Protein AF-A0A6I3SNE2-F1 (afdb_monomer)

Foldseek 3Di:
DPVVVVVVVVVVVVVVVVVVPDDPVLVVCVVVVNHDDDPPPPPDPDDPDPDDPPDDDDDDDDDDDDDDDDDDDDDDDDDDDDDDDDDDDDDDDDPDDDDPPPVVVVVVVLLVVLVVLLVVLLVDQDLVVNLVVLVPDPSNPDLVSLVVSCVSLVHDDDPPDDSVVSSSSSSVSSNVVNVVVVVVVVVVVPVPD

Solvent-accessible surface area (backbone atoms only — not comparable to full-atom values): 12828 Å² total; per-residue (Å²): 134,64,68,66,59,57,54,50,54,51,51,52,52,53,51,54,52,55,60,71,74,50,52,72,67,58,49,50,33,44,76,72,68,74,50,81,90,73,90,73,81,81,84,64,94,73,72,88,77,77,84,80,93,78,83,80,76,92,76,90,84,88,82,86,82,80,91,80,90,78,84,85,79,91,80,88,81,79,90,80,90,80,86,92,80,91,82,86,83,83,87,78,92,76,92,72,84,90,83,85,72,66,65,58,61,60,51,52,57,53,52,52,52,44,53,52,47,50,59,53,43,65,68,42,78,47,49,66,59,40,46,52,49,52,73,68,34,76,82,46,69,46,61,69,44,47,52,51,40,28,53,75,71,71,48,92,77,62,92,86,58,52,62,67,60,54,49,52,51,48,32,50,47,36,35,49,50,50,53,50,53,53,51,50,55,63,55,60,67,70,74,77,124

Radius of gyration: 29.73 Å; Cα contacts (8 Å, |Δi|>4): 65; chains: 1; bounding box: 63×72×78 Å

Mean predicted aligned error: 20.83 Å

pLDDT: mean 71.25, std 18.96, range [38.94, 95.44]

Sequence (193 aa):
MTHRKDELSNLLMTFAVALQEISPEEYEQLSQGKGSWRFVSNRYHQCPREPNPKETILSDDPVEGSIEERENGFMDSSDSHRQKTKEKPQRRKTKGESKSTTQKDSLMVNEELIQQSANLLLTYDKREEARRYIMNAKHLSKKADLEKLAGLLNIRIRKSEAKSNILDRIVEATAGLKANTMAIEMTNVRRRD

Organism: Heliobacterium mobile (NCBI:txid28064)

Secondary structure (DSSP, 8-state):
--HHHHHHHHHHHHHHHHHHHS-HHHHHHHHTT--------SS--PPP---------------------------------------------------SSHHHHHHHHHHHHHHHHHHHHTT--SHHHHHHHHHH-GGG-SHHHHHHHHHHTT----TTS-HHHHHHHHHHHHHHHHHHHHHHHHHHGGG--

Structure (mmCIF, N/CA/C/O backbone):
data_AF-A0A6I3SNE2-F1
#
_entry.id   AF-A0A6I3SNE2-F1
#
loop_
_atom_site.group_PDB
_atom_site.id
_atom_site.type_symbol
_atom_site.label_atom_id
_atom_site.label_alt_id
_atom_site.label_comp_id
_atom_site.label_asym_id
_atom_site.label_entity_id
_atom_site.label_seq_id
_atom_site.pdbx_PDB_ins_code
_atom_site.Cartn_x
_atom_site.Cartn_y
_atom_site.Cartn_z
_atom_site.occupancy
_atom_site.B_iso_or_equiv
_atom_site.auth_seq_id
_atom_site.auth_comp_id
_atom_site.auth_asym_id
_atom_site.auth_atom_id
_atom_site.pdbx_PDB_model_num
ATOM 1 N N . MET A 1 1 ? -5.102 33.803 -1.186 1.00 52.34 1 MET A N 1
ATOM 2 C CA . MET A 1 1 ? -5.882 33.508 -2.417 1.00 52.34 1 MET A CA 1
ATOM 3 C C . MET A 1 1 ? -5.005 33.313 -3.669 1.00 52.34 1 MET A C 1
ATOM 5 O O . MET A 1 1 ? -5.545 33.225 -4.762 1.00 52.34 1 MET A O 1
ATOM 9 N N . THR A 1 2 ? -3.678 33.193 -3.547 1.00 54.69 2 THR A N 1
ATOM 10 C CA . THR A 1 2 ? -2.732 33.094 -4.679 1.00 54.69 2 THR A CA 1
ATOM 11 C C . THR A 1 2 ? -2.613 31.688 -5.283 1.00 54.69 2 THR A C 1
ATOM 13 O O . THR A 1 2 ? -2.532 31.579 -6.497 1.00 54.69 2 THR A O 1
ATOM 16 N N . HIS A 1 3 ? -2.751 30.622 -4.485 1.00 57.94 3 HIS A N 1
ATOM 17 C CA . HIS A 1 3 ? -2.557 29.233 -4.946 1.00 57.94 3 HIS A CA 1
ATOM 18 C C . HIS A 1 3 ? -3.429 28.791 -6.135 1.00 57.94 3 HIS A C 1
ATOM 20 O O . HIS A 1 3 ? -2.981 28.018 -6.972 1.00 57.94 3 HIS A O 1
ATOM 26 N N . ARG A 1 4 ? -4.657 29.310 -6.269 1.00 65.06 4 ARG A N 1
ATOM 27 C CA . ARG A 1 4 ? -5.560 28.894 -7.358 1.00 65.06 4 ARG A CA 1
ATOM 28 C C . ARG A 1 4 ? -5.153 29.420 -8.735 1.00 65.06 4 ARG A C 1
ATOM 30 O O . ARG A 1 4 ? -5.540 28.834 -9.740 1.00 65.06 4 ARG A O 1
ATOM 37 N N . LYS A 1 5 ? -4.425 30.541 -8.793 1.00 70.25 5 LYS A N 1
ATOM 38 C CA . LYS A 1 5 ? -3.979 31.113 -10.073 1.00 70.25 5 LYS A CA 1
ATOM 39 C C . LYS A 1 5 ? -2.844 30.283 -10.671 1.00 70.25 5 LYS A C 1
ATOM 41 O O . LYS A 1 5 ? -2.853 30.050 -11.875 1.00 70.25 5 LYS A O 1
ATOM 46 N N . ASP A 1 6 ? -1.957 29.783 -9.816 1.00 78.25 6 ASP A N 1
ATOM 47 C CA . ASP A 1 6 ? -0.805 28.975 -10.219 1.00 78.25 6 ASP A CA 1
ATOM 48 C C . ASP A 1 6 ? -1.219 27.551 -10.628 1.00 78.25 6 ASP A C 1
ATOM 50 O O . ASP A 1 6 ? -0.666 26.966 -11.553 1.00 78.25 6 ASP A O 1
ATOM 54 N N . GLU A 1 7 ? -2.250 26.989 -9.993 1.00 82.75 7 GLU A N 1
ATOM 55 C CA . GLU A 1 7 ? -2.821 25.698 -10.401 1.00 82.75 7 GLU A CA 1
ATOM 56 C C . GLU A 1 7 ? -3.473 25.770 -11.788 1.00 82.75 7 GLU A C 1
ATOM 58 O O . GLU A 1 7 ? -3.301 24.867 -12.609 1.00 82.75 7 GLU A O 1
ATOM 63 N N . LEU A 1 8 ? -4.195 26.859 -12.071 1.00 85.69 8 LEU A N 1
ATOM 64 C CA . LEU A 1 8 ? -4.850 27.055 -13.360 1.00 85.69 8 LEU A CA 1
ATOM 65 C C . LEU A 1 8 ? -3.838 27.299 -14.484 1.00 85.69 8 LEU A C 1
ATOM 67 O O . LEU A 1 8 ? -3.994 26.737 -15.566 1.00 85.69 8 LEU A O 1
ATOM 71 N N . SER A 1 9 ? -2.800 28.104 -14.246 1.00 84.94 9 SER A N 1
ATOM 72 C CA . SER A 1 9 ? -1.750 28.329 -15.246 1.00 84.94 9 SER A CA 1
ATOM 73 C C . SER A 1 9 ? -0.999 27.035 -15.567 1.00 84.94 9 SER A C 1
ATOM 75 O O . SER A 1 9 ? -0.792 26.730 -16.740 1.00 84.94 9 SER A O 1
ATOM 77 N N . ASN A 1 10 ? -0.683 26.223 -14.555 1.00 83.81 10 ASN A N 1
ATOM 78 C CA . ASN A 1 10 ? -0.051 24.917 -14.749 1.00 83.81 10 ASN A CA 1
ATOM 79 C C . ASN A 1 10 ? -0.944 23.948 -15.537 1.00 83.81 10 ASN A C 1
ATOM 81 O O . ASN A 1 10 ? -0.462 23.236 -16.422 1.00 83.81 10 ASN A O 1
ATOM 85 N N . LEU A 1 11 ? -2.252 23.940 -15.263 1.00 86.31 11 LEU A N 1
ATOM 86 C CA . LEU A 1 11 ? -3.213 23.141 -16.023 1.00 86.31 11 LEU A CA 1
ATOM 87 C C . LEU A 1 11 ? -3.275 23.573 -17.495 1.00 86.31 11 LEU A C 1
ATOM 89 O O . LEU A 1 11 ? -3.226 22.723 -18.381 1.00 86.31 11 LEU A O 1
ATOM 93 N N . LEU A 1 12 ? -3.339 24.881 -17.759 1.00 88.44 12 LEU A N 1
ATOM 94 C CA . LEU A 1 12 ? -3.372 25.426 -19.119 1.00 88.44 12 LEU A CA 1
ATOM 95 C C . LEU A 1 12 ? -2.085 25.115 -19.891 1.00 88.44 12 LEU A C 1
ATOM 97 O O . LEU A 1 12 ? -2.155 24.732 -21.057 1.00 88.44 12 LEU A O 1
ATOM 101 N N . MET A 1 13 ? -0.923 25.203 -19.239 1.00 87.38 13 MET A N 1
ATOM 102 C CA . MET A 1 13 ? 0.355 24.821 -19.847 1.00 87.38 13 MET A CA 1
ATOM 103 C C . MET A 1 13 ? 0.407 23.327 -20.178 1.00 87.38 13 MET A C 1
ATOM 105 O O . MET A 1 13 ? 0.816 22.957 -21.274 1.00 87.38 13 MET A O 1
ATOM 109 N N . THR A 1 14 ? -0.069 22.467 -19.273 1.00 85.00 14 THR A N 1
ATOM 110 C CA . THR A 1 14 ? -0.131 21.012 -19.509 1.00 85.00 14 THR A CA 1
ATOM 111 C C . THR A 1 14 ? -1.048 20.682 -20.687 1.00 85.00 14 THR A C 1
ATOM 113 O O . THR A 1 14 ? -0.729 19.832 -21.515 1.00 85.00 14 THR A O 1
ATOM 116 N N . PHE A 1 15 ? -2.175 21.387 -20.793 1.00 86.31 15 PHE A N 1
ATOM 117 C CA . PHE A 1 15 ? -3.111 21.223 -21.899 1.00 86.31 15 PHE A CA 1
ATOM 118 C C . PHE A 1 15 ? -2.516 21.677 -23.239 1.00 86.31 15 PHE A C 1
ATOM 120 O O . PHE A 1 15 ? -2.681 20.991 -24.243 1.00 86.31 15 PHE A O 1
ATOM 127 N N . ALA A 1 16 ? -1.777 22.791 -23.255 1.00 87.25 16 ALA A N 1
ATOM 128 C CA . ALA A 1 16 ? -1.109 23.283 -24.458 1.00 87.25 16 ALA A CA 1
ATOM 129 C C . ALA A 1 16 ? -0.058 22.294 -24.987 1.00 87.25 16 ALA A C 1
ATOM 131 O O . ALA A 1 16 ? -0.002 22.057 -26.190 1.00 87.25 16 ALA A O 1
ATOM 132 N N . VAL A 1 17 ? 0.727 21.682 -24.095 1.00 87.94 17 VAL A N 1
ATOM 133 C CA . VAL A 1 17 ? 1.705 20.646 -24.466 1.00 87.94 17 VAL A CA 1
ATOM 134 C C . VAL A 1 17 ? 1.000 19.406 -25.016 1.00 87.94 17 VAL A C 1
ATOM 136 O O . VAL A 1 17 ? 1.366 18.921 -26.079 1.00 87.94 17 VAL A O 1
ATOM 139 N N . ALA A 1 18 ? -0.068 18.942 -24.360 1.00 84.56 18 ALA A N 1
ATOM 140 C CA . ALA A 1 18 ? -0.827 17.789 -24.841 1.00 84.56 18 ALA A CA 1
ATOM 141 C C . ALA A 1 18 ? -1.426 18.022 -26.240 1.00 84.56 18 ALA A C 1
ATOM 143 O O . ALA A 1 18 ? -1.430 17.115 -27.061 1.00 84.56 18 ALA A O 1
ATOM 144 N N . LEU A 1 19 ? -1.891 19.240 -26.542 1.00 84.81 19 LEU A N 1
ATOM 145 C CA . LEU A 1 19 ? -2.385 19.590 -27.878 1.00 84.81 19 LEU A CA 1
ATOM 146 C C . LEU A 1 19 ? -1.292 19.602 -28.955 1.00 84.81 19 LEU A C 1
ATOM 148 O O . LEU A 1 19 ? -1.609 19.373 -30.117 1.00 84.81 19 LEU A O 1
ATOM 152 N N . GLN A 1 20 ? -0.033 19.865 -28.594 1.00 86.56 20 GLN A N 1
ATOM 153 C CA . GLN A 1 20 ? 1.090 19.821 -29.539 1.00 86.56 20 GLN A CA 1
ATOM 154 C C . GLN A 1 20 ? 1.501 18.391 -29.903 1.00 86.56 20 GLN A C 1
ATOM 156 O O . GLN A 1 20 ? 2.054 18.178 -30.978 1.00 86.56 20 GLN A O 1
ATOM 161 N N . GLU A 1 21 ? 1.242 17.423 -29.024 1.00 86.00 21 GLU A N 1
ATOM 162 C CA . GLU A 1 21 ? 1.583 16.012 -29.241 1.00 86.00 21 GLU A CA 1
ATOM 163 C C . GLU A 1 21 ? 0.510 15.242 -30.031 1.00 86.00 21 GLU A C 1
ATOM 165 O O . GLU A 1 21 ? 0.749 14.110 -30.450 1.00 86.00 21 GLU A O 1
ATOM 170 N N . ILE A 1 22 ? -0.664 15.839 -30.244 1.00 88.44 22 ILE A N 1
ATOM 171 C CA . ILE A 1 22 ? -1.795 15.205 -30.928 1.00 88.44 22 ILE A CA 1
ATOM 172 C C . ILE A 1 22 ? -1.625 15.285 -32.449 1.00 88.44 22 ILE A C 1
ATOM 174 O O . ILE A 1 22 ? -1.238 16.316 -33.003 1.00 88.44 22 ILE A O 1
ATOM 178 N N . SER A 1 23 ? -1.954 14.192 -33.139 1.00 90.25 23 SER A N 1
ATOM 179 C CA . SER A 1 23 ? -1.945 14.158 -34.603 1.00 90.25 23 SER A CA 1
ATOM 180 C C . SER A 1 23 ? -3.069 15.030 -35.198 1.00 90.25 23 SER A C 1
ATOM 182 O O . SER A 1 23 ? -4.120 15.209 -34.577 1.00 90.25 23 SER A O 1
ATOM 184 N N . PRO A 1 24 ? -2.909 15.571 -36.420 1.00 90.88 24 PRO A N 1
ATOM 185 C CA . PRO A 1 24 ? -3.935 16.418 -37.036 1.00 90.88 24 PRO A CA 1
ATOM 186 C C . PRO A 1 24 ? -5.287 15.701 -37.208 1.00 90.88 24 PRO A C 1
ATOM 188 O O . PRO A 1 24 ? -6.335 16.328 -37.072 1.00 90.88 24 PRO A O 1
ATOM 191 N N . GLU A 1 25 ? -5.272 14.386 -37.433 1.00 90.94 25 GLU A N 1
ATOM 192 C CA . GLU A 1 25 ? -6.477 13.556 -37.566 1.00 90.94 25 GLU A CA 1
ATOM 193 C C . GLU A 1 25 ? -7.236 13.429 -36.237 1.00 90.94 25 GLU A C 1
ATOM 195 O O . GLU A 1 25 ? -8.456 13.591 -36.183 1.00 90.94 25 GLU A O 1
ATOM 200 N N . GLU A 1 26 ? -6.521 13.189 -35.138 1.00 87.19 26 GLU A N 1
ATOM 201 C CA . GLU A 1 26 ? -7.104 13.152 -33.794 1.00 87.19 26 GLU A CA 1
ATOM 202 C C . GLU A 1 26 ? -7.629 14.529 -33.375 1.00 87.19 26 GLU A C 1
ATOM 204 O O . GLU A 1 26 ? -8.709 14.629 -32.790 1.00 87.19 26 GLU A O 1
ATOM 209 N N . TYR A 1 27 ? -6.912 15.602 -33.718 1.00 88.50 27 TYR A N 1
ATOM 210 C CA . TYR A 1 27 ? -7.372 16.971 -33.489 1.00 88.50 27 TYR A CA 1
ATOM 211 C C . TYR A 1 27 ? -8.694 17.254 -34.220 1.00 88.50 27 TYR A C 1
ATOM 213 O O . TYR A 1 27 ? -9.627 17.819 -33.639 1.00 88.50 27 TYR A O 1
ATOM 221 N N . GLU A 1 28 ? -8.823 16.805 -35.469 1.00 91.56 28 GLU A N 1
ATOM 222 C CA . GLU A 1 28 ? -10.059 16.949 -36.235 1.00 91.56 28 GLU A CA 1
ATOM 223 C C . GLU A 1 28 ? -11.210 16.149 -35.602 1.00 91.56 28 GLU A C 1
ATOM 225 O O . GLU A 1 28 ? -12.300 16.687 -35.390 1.00 91.56 28 GLU A O 1
ATOM 230 N N . GLN A 1 29 ? -10.965 14.906 -35.181 1.00 89.00 29 GLN A N 1
ATOM 231 C CA . GLN A 1 29 ? -11.961 14.101 -34.463 1.00 89.00 29 GLN A CA 1
ATOM 232 C C . GLN A 1 29 ? -12.408 14.754 -33.149 1.00 89.00 29 GLN A C 1
ATOM 234 O O . GLN A 1 29 ? -13.586 14.678 -32.783 1.00 89.00 29 GLN A O 1
ATOM 239 N N . LEU A 1 30 ? -11.491 15.411 -32.439 1.00 87.25 30 LEU A N 1
ATOM 240 C CA . LEU A 1 30 ? -11.787 16.143 -31.212 1.00 87.25 30 LEU A CA 1
ATOM 241 C C . LEU A 1 30 ? -12.621 17.396 -31.466 1.00 87.25 30 LEU A C 1
ATOM 243 O O . LEU A 1 30 ? -13.598 17.622 -30.754 1.00 87.25 30 LEU A O 1
ATOM 247 N N . SER A 1 31 ? -12.291 18.174 -32.497 1.00 87.31 31 SER A N 1
ATOM 248 C CA . SER A 1 31 ? -13.066 19.369 -32.859 1.00 87.31 31 SER A CA 1
ATOM 249 C C . SER A 1 31 ? -14.489 19.033 -33.326 1.00 87.31 31 SER A C 1
ATOM 251 O O . SER A 1 31 ? -15.420 19.790 -33.058 1.00 87.31 31 SER A O 1
ATOM 253 N N . GLN A 1 32 ? -14.687 17.860 -33.936 1.00 92.75 32 GLN A N 1
ATOM 254 C CA . GLN A 1 32 ? -16.003 17.333 -34.317 1.00 92.75 32 GLN A CA 1
ATOM 255 C C . GLN A 1 32 ? -16.757 16.640 -33.162 1.00 92.75 32 GLN A C 1
ATOM 257 O O . GLN A 1 32 ? -17.864 16.143 -33.371 1.00 92.75 32 GLN A O 1
ATOM 262 N N . GLY A 1 33 ? -16.172 16.555 -31.961 1.00 88.44 33 GLY A N 1
ATOM 263 C CA . GLY A 1 33 ? -16.779 15.898 -30.796 1.00 88.44 33 GLY A CA 1
ATOM 264 C C . GLY A 1 33 ? -16.848 14.366 -30.878 1.00 88.44 33 GLY A C 1
ATOM 265 O O . GLY A 1 33 ? -17.581 13.747 -30.110 1.00 88.44 33 GLY A O 1
ATOM 266 N N . LYS A 1 34 ? -16.107 13.747 -31.805 1.00 88.50 34 LYS A N 1
ATOM 267 C CA . LYS A 1 34 ? -16.049 12.286 -31.997 1.00 88.50 34 LYS A CA 1
ATOM 268 C C . LYS A 1 34 ? -14.918 11.625 -31.204 1.00 88.50 34 LYS A C 1
ATOM 270 O O . LYS A 1 34 ? -14.984 10.428 -30.939 1.00 88.50 34 LYS A O 1
ATOM 275 N N . GLY A 1 35 ? -13.887 12.382 -30.828 1.00 79.88 35 GLY A N 1
ATOM 276 C CA . GLY A 1 35 ? -12.763 11.873 -30.043 1.00 79.88 35 GLY A CA 1
ATOM 277 C C . GLY A 1 35 ? -13.026 11.881 -28.531 1.00 79.88 35 GLY A C 1
ATOM 278 O O . GLY A 1 35 ? -13.728 12.742 -28.002 1.00 79.88 35 GLY A O 1
ATOM 279 N N . SER A 1 36 ? -12.431 10.926 -27.813 1.00 78.81 36 SER A N 1
ATOM 280 C CA . SER A 1 36 ? -12.506 10.821 -26.350 1.00 78.81 36 SER A CA 1
ATOM 281 C C . SER A 1 36 ? -11.144 11.113 -25.730 1.00 78.81 36 SER A C 1
ATOM 283 O O . SER A 1 36 ? -10.211 10.332 -25.900 1.00 78.81 36 SER A O 1
ATOM 285 N N . TRP A 1 37 ? -11.049 12.156 -24.903 1.00 71.88 37 TRP A N 1
ATOM 286 C CA . TRP A 1 37 ? -9.864 12.373 -24.070 1.00 71.88 37 TRP A CA 1
ATOM 287 C C . TRP A 1 37 ? -9.847 11.385 -22.906 1.00 71.88 37 TRP A C 1
ATOM 289 O O . TRP A 1 37 ? -10.833 11.233 -22.182 1.00 71.88 37 TRP A O 1
ATOM 299 N N . ARG A 1 38 ? -8.708 10.727 -22.690 1.00 67.50 38 ARG A N 1
ATOM 300 C CA . ARG A 1 38 ? -8.439 9.983 -21.457 1.00 67.50 38 ARG A CA 1
ATOM 301 C C . ARG A 1 38 ? -7.223 10.597 -20.789 1.00 67.50 38 ARG A C 1
ATOM 303 O O . ARG A 1 38 ? -6.127 10.557 -21.332 1.00 67.50 38 ARG A O 1
ATOM 310 N N . PHE A 1 39 ? -7.416 11.140 -19.592 1.00 62.97 39 PHE A N 1
ATOM 311 C CA . PHE A 1 39 ? -6.302 11.571 -18.760 1.00 62.97 39 PHE A CA 1
ATOM 312 C C . PHE A 1 39 ? -5.565 10.336 -18.250 1.00 62.97 39 PHE A C 1
ATOM 314 O O . PHE A 1 39 ? -5.999 9.677 -17.302 1.00 62.97 39 PHE A O 1
ATOM 321 N N . VAL A 1 40 ? -4.445 10.014 -18.886 1.00 61.59 40 VAL A N 1
ATOM 322 C CA . VAL A 1 40 ? -3.514 9.023 -18.357 1.00 61.59 40 VAL A CA 1
ATOM 323 C C . VAL A 1 40 ? -2.651 9.758 -17.340 1.00 61.59 40 VAL A C 1
ATOM 325 O O . VAL A 1 40 ? -1.747 10.504 -17.699 1.00 61.59 40 VAL A O 1
ATOM 328 N N . SER A 1 41 ? -2.978 9.618 -16.050 1.00 50.78 41 SER A N 1
ATOM 329 C CA . SER A 1 41 ? -2.117 10.135 -14.983 1.00 50.78 41 SER A CA 1
ATOM 330 C C . SER A 1 41 ? -0.760 9.455 -15.125 1.00 50.78 41 SER A C 1
ATOM 332 O O . SER A 1 41 ? -0.625 8.250 -14.898 1.00 50.78 41 SER A O 1
ATOM 334 N N . ASN A 1 42 ? 0.213 10.229 -15.592 1.00 48.44 42 ASN A N 1
ATOM 335 C CA . ASN A 1 42 ? 1.509 9.739 -16.009 1.00 48.44 42 ASN A CA 1
ATOM 336 C C . ASN A 1 42 ? 2.311 9.315 -14.766 1.00 48.44 42 ASN A C 1
ATOM 338 O O . ASN A 1 42 ? 3.050 10.097 -14.178 1.00 48.44 42 ASN A O 1
ATOM 342 N N . ARG A 1 43 ? 2.116 8.071 -14.314 1.00 44.25 43 ARG A N 1
ATOM 343 C CA . ARG A 1 43 ? 3.086 7.355 -13.466 1.00 44.25 43 ARG A CA 1
ATOM 344 C C . ARG A 1 43 ? 3.857 6.284 -14.227 1.00 44.25 43 ARG A C 1
ATOM 346 O O . ARG A 1 43 ? 4.696 5.619 -13.635 1.00 44.25 43 ARG A O 1
ATOM 353 N N . TYR A 1 44 ? 3.589 6.120 -15.519 1.00 45.56 44 TYR A N 1
ATOM 354 C CA . TYR A 1 44 ? 4.254 5.133 -16.352 1.00 45.56 44 TYR A CA 1
ATOM 355 C C . TYR A 1 44 ? 4.289 5.660 -17.784 1.00 45.56 44 TYR A C 1
ATOM 357 O O . TYR A 1 44 ? 3.296 5.556 -18.499 1.00 45.56 44 TYR A O 1
ATOM 365 N N . HIS A 1 45 ? 5.438 6.179 -18.219 1.00 46.50 45 HIS A N 1
ATOM 366 C CA . HIS A 1 45 ? 5.791 6.113 -19.633 1.00 46.50 45 HIS A CA 1
ATOM 367 C C . HIS A 1 45 ? 5.823 4.626 -20.012 1.00 46.50 45 HIS A C 1
ATOM 369 O O . HIS A 1 45 ? 6.803 3.929 -19.748 1.00 46.50 45 HIS A O 1
ATOM 375 N N . GLN A 1 46 ? 4.716 4.107 -20.542 1.00 43.97 46 GLN A N 1
ATOM 376 C CA . GLN A 1 46 ? 4.712 2.810 -21.203 1.00 43.97 46 GLN A CA 1
ATOM 377 C C . GLN A 1 46 ? 5.249 3.000 -22.619 1.00 43.97 46 GLN A C 1
ATOM 379 O O . GLN A 1 46 ? 4.848 3.911 -23.339 1.00 43.97 46 GLN A O 1
ATOM 384 N N . CYS A 1 47 ? 6.205 2.138 -22.955 1.00 38.94 47 CYS A N 1
ATOM 385 C CA . CYS A 1 47 ? 6.824 1.982 -24.262 1.00 38.94 47 CYS A CA 1
ATOM 386 C C . CYS A 1 47 ? 5.781 1.800 -25.383 1.00 38.94 47 CYS A C 1
ATOM 388 O O . CYS A 1 47 ? 4.659 1.366 -25.101 1.00 38.94 47 CYS A O 1
ATOM 390 N N . PRO A 1 48 ? 6.156 2.044 -26.654 1.00 49.38 48 PRO A N 1
ATOM 391 C CA . PRO A 1 48 ? 5.305 1.728 -27.794 1.00 49.38 48 PRO A CA 1
ATOM 392 C C . PRO A 1 48 ? 4.976 0.235 -27.758 1.00 49.38 48 PRO A C 1
ATOM 394 O O . PRO A 1 48 ? 5.871 -0.610 -27.723 1.00 49.38 48 PRO A O 1
ATOM 397 N N . ARG A 1 49 ? 3.687 -0.096 -27.698 1.00 44.84 49 ARG A N 1
ATOM 398 C CA . ARG A 1 49 ? 3.214 -1.477 -27.757 1.00 44.84 49 ARG A CA 1
ATOM 399 C C . ARG A 1 49 ? 3.380 -1.939 -29.203 1.00 44.84 49 ARG A C 1
ATOM 401 O O . ARG A 1 49 ? 2.701 -1.410 -30.079 1.00 44.84 49 ARG A O 1
ATOM 408 N N . GLU A 1 50 ? 4.283 -2.884 -29.452 1.00 49.56 50 GLU A N 1
ATOM 409 C CA . GLU A 1 50 ? 4.364 -3.533 -30.762 1.00 49.56 50 GLU A CA 1
ATOM 410 C C . GLU A 1 50 ? 3.007 -4.159 -31.139 1.00 49.56 50 GLU A C 1
ATOM 412 O O . GLU A 1 50 ? 2.309 -4.694 -30.263 1.00 49.56 50 GLU A O 1
ATOM 417 N N . PRO A 1 51 ? 2.607 -4.089 -32.421 1.00 48.41 51 PRO A N 1
ATOM 418 C CA . PRO A 1 51 ? 1.374 -4.695 -32.893 1.00 48.41 51 PRO A CA 1
ATOM 419 C C . PRO A 1 51 ? 1.480 -6.220 -32.813 1.00 48.41 51 PRO A C 1
ATOM 421 O O . PRO A 1 51 ? 2.414 -6.835 -33.318 1.00 48.41 51 PRO A O 1
ATOM 424 N N . ASN A 1 52 ? 0.500 -6.825 -32.152 1.00 44.25 52 ASN A N 1
ATOM 425 C CA . ASN A 1 52 ? 0.399 -8.259 -31.917 1.00 44.25 52 ASN A CA 1
ATOM 426 C C . ASN A 1 52 ? -0.021 -8.961 -33.230 1.00 44.25 52 ASN A C 1
ATOM 428 O O . ASN A 1 52 ? -1.141 -8.720 -33.686 1.00 44.25 52 ASN A O 1
ATOM 432 N N . PRO A 1 53 ? 0.798 -9.828 -33.856 1.00 49.69 53 PRO A N 1
ATOM 433 C CA . PRO A 1 53 ? 0.418 -10.520 -35.081 1.00 49.69 53 PRO A CA 1
ATOM 434 C C . PRO A 1 53 ? -0.275 -11.838 -34.724 1.00 49.69 53 PRO A C 1
ATOM 436 O O . PRO A 1 53 ? 0.328 -12.906 -34.785 1.00 49.69 53 PRO A O 1
ATOM 439 N N . LYS A 1 54 ? -1.539 -11.774 -34.293 1.00 48.97 54 LYS A N 1
ATOM 440 C CA . LYS A 1 54 ? -2.393 -12.965 -34.140 1.00 48.97 54 LYS A CA 1
ATOM 441 C C . LYS A 1 54 ? -3.837 -12.665 -34.523 1.00 48.97 54 LYS A C 1
ATOM 443 O O . LYS A 1 54 ? -4.737 -12.767 -33.702 1.00 48.97 54 LYS A O 1
ATOM 448 N N . GLU A 1 55 ? -4.041 -12.354 -35.795 1.00 50.66 55 GLU A N 1
ATOM 449 C CA . GLU A 1 55 ? -5.307 -12.626 -36.475 1.00 50.66 55 GLU A CA 1
ATOM 450 C C . GLU A 1 55 ? -4.988 -13.399 -37.755 1.00 50.66 55 GLU A C 1
ATOM 452 O O . GLU A 1 55 ? -4.820 -12.848 -38.838 1.00 50.66 55 GLU A O 1
ATOM 457 N N . THR A 1 56 ? -4.837 -14.714 -37.605 1.00 45.47 56 THR A N 1
ATOM 458 C CA . THR A 1 56 ? -4.906 -15.656 -38.721 1.00 45.47 56 THR A CA 1
ATOM 459 C C . THR A 1 56 ? -6.208 -16.423 -38.556 1.00 45.47 56 THR A C 1
ATOM 461 O O . THR A 1 56 ? -6.290 -17.380 -37.798 1.00 45.47 56 THR A O 1
ATOM 464 N N . ILE A 1 57 ? -7.239 -15.848 -39.174 1.00 44.88 57 ILE A N 1
ATOM 465 C CA . ILE A 1 57 ? -8.229 -16.498 -40.037 1.00 44.88 57 ILE A CA 1
ATOM 466 C C . ILE A 1 57 ? -8.735 -17.861 -39.536 1.00 44.88 57 ILE A C 1
ATOM 468 O O . ILE A 1 57 ? -8.061 -18.883 -39.647 1.00 44.88 57 ILE A O 1
ATOM 472 N N . LEU A 1 58 ? -9.984 -17.831 -39.056 1.00 49.50 58 LEU A N 1
ATOM 473 C CA . LEU A 1 58 ? -10.886 -18.973 -38.932 1.00 49.50 58 LEU A CA 1
ATOM 474 C C . LEU A 1 58 ? -10.876 -19.812 -40.217 1.00 49.50 58 LEU A C 1
ATOM 476 O O . LEU A 1 58 ? -11.062 -19.288 -41.314 1.00 49.50 58 LEU A O 1
ATOM 480 N N . SER A 1 59 ? -10.746 -21.123 -40.066 1.00 46.22 59 SER A N 1
ATOM 481 C CA . SER A 1 59 ? -11.282 -22.089 -41.019 1.00 46.22 59 SER A CA 1
ATOM 482 C C . SER A 1 59 ? -12.146 -23.070 -40.242 1.00 46.22 59 SER A C 1
ATOM 484 O O . SER A 1 59 ? -11.746 -23.555 -39.182 1.00 46.22 59 SER A O 1
ATOM 486 N N . ASP A 1 60 ? -13.353 -23.242 -40.765 1.00 55.06 60 ASP A N 1
ATOM 487 C CA . ASP A 1 60 ? -14.413 -24.133 -40.326 1.00 55.06 60 ASP A CA 1
ATOM 488 C C . ASP A 1 60 ? -13.970 -25.601 -40.280 1.00 55.06 60 ASP A C 1
ATOM 490 O O . ASP A 1 60 ? -13.235 -26.043 -41.157 1.00 55.06 60 ASP A O 1
ATOM 494 N N . ASP A 1 61 ? -14.471 -26.348 -39.292 1.00 51.50 61 ASP A N 1
ATOM 495 C CA . ASP A 1 61 ? -15.033 -27.689 -39.505 1.00 51.50 61 ASP A CA 1
ATOM 496 C C . ASP A 1 61 ? -15.841 -28.145 -38.265 1.00 51.50 61 ASP A C 1
ATOM 498 O O . ASP A 1 61 ? -15.418 -27.906 -37.126 1.00 51.50 61 ASP A O 1
ATOM 502 N N . PRO A 1 62 ? -17.013 -28.790 -38.446 1.00 63.09 62 PRO A N 1
ATOM 503 C CA . PRO A 1 62 ? -17.864 -29.261 -37.361 1.00 63.09 62 PRO A CA 1
ATOM 504 C C . PRO A 1 62 ? -17.544 -30.720 -37.003 1.00 63.09 62 PRO A C 1
ATOM 506 O O . PRO A 1 62 ? -17.498 -31.586 -37.874 1.00 63.09 62 PRO A O 1
ATOM 509 N N . VAL A 1 63 ? -17.395 -31.021 -35.711 1.00 52.66 63 VAL A N 1
ATOM 510 C CA . VAL A 1 63 ? -17.363 -32.408 -35.223 1.00 52.66 63 VAL A CA 1
ATOM 511 C C . VAL A 1 63 ? -18.537 -32.628 -34.280 1.00 52.66 63 VAL A C 1
ATOM 513 O O . VAL A 1 63 ? -18.587 -32.111 -33.165 1.00 52.66 63 VAL A O 1
ATOM 516 N N . GLU A 1 64 ? -19.499 -33.386 -34.799 1.00 49.94 64 GLU A N 1
ATOM 517 C CA . GLU A 1 64 ? -20.539 -34.094 -34.065 1.00 49.94 64 GLU A CA 1
ATOM 518 C C . GLU A 1 64 ? -19.935 -35.010 -32.990 1.00 49.94 64 GLU A C 1
ATOM 520 O O . GLU A 1 64 ? -18.901 -35.640 -33.211 1.00 49.94 64 GLU A O 1
ATOM 525 N N . GLY A 1 65 ? -20.651 -35.191 -31.877 1.00 40.09 65 GLY A N 1
ATOM 526 C CA . GLY A 1 65 ? -20.562 -36.448 -31.135 1.00 40.09 65 GLY A CA 1
ATOM 527 C C . GLY A 1 65 ? -20.670 -36.353 -29.618 1.00 40.09 65 GLY A C 1
ATOM 528 O O . GLY A 1 65 ? -19.742 -35.905 -28.955 1.00 40.09 65 GLY A O 1
ATOM 529 N N . SER A 1 66 ? -21.764 -36.936 -29.116 1.00 46.12 66 SER A N 1
ATOM 530 C CA . SER A 1 66 ? -21.877 -37.661 -27.835 1.00 46.12 66 SER A CA 1
ATOM 531 C C . SER A 1 66 ? -21.880 -36.806 -26.562 1.00 46.12 66 SER A C 1
ATOM 533 O O . SER A 1 66 ? -20.862 -36.293 -26.118 1.00 46.12 66 SER A O 1
ATOM 535 N N . ILE A 1 67 ? -23.044 -36.522 -25.965 1.00 50.06 67 ILE A N 1
ATOM 536 C CA . ILE A 1 67 ? -23.834 -37.439 -25.114 1.00 50.06 67 ILE A CA 1
ATOM 537 C C . ILE A 1 67 ? -22.940 -38.171 -24.108 1.00 50.06 67 ILE A C 1
ATOM 539 O O . ILE A 1 67 ? -22.343 -39.185 -24.444 1.00 50.06 67 ILE A O 1
ATOM 543 N N . GLU A 1 68 ? -22.927 -37.688 -22.866 1.00 55.62 68 GLU A N 1
ATOM 544 C CA . GLU A 1 68 ? -23.109 -38.550 -21.698 1.00 55.62 68 GLU A CA 1
ATOM 545 C C . GLU A 1 68 ? -23.619 -37.714 -20.518 1.00 55.62 68 GLU A C 1
ATOM 547 O O . GLU A 1 68 ? -22.955 -36.822 -19.988 1.00 55.62 68 GLU A O 1
ATOM 552 N N . GLU A 1 69 ? -24.863 -38.007 -20.156 1.00 52.44 69 GLU A N 1
ATOM 553 C CA . GLU A 1 69 ? -25.525 -37.582 -18.937 1.00 52.44 69 GLU A CA 1
ATOM 554 C C . GLU A 1 69 ? -24.786 -38.178 -17.733 1.00 52.44 69 GLU A C 1
ATOM 556 O O . GLU A 1 69 ? -24.561 -39.387 -17.651 1.00 52.44 69 GLU A O 1
ATOM 561 N N . ARG A 1 70 ? -24.442 -37.339 -16.756 1.00 53.12 70 ARG A N 1
ATOM 562 C CA . ARG A 1 70 ? -24.187 -37.799 -15.390 1.00 53.12 70 ARG A CA 1
ATOM 563 C C . ARG A 1 70 ? -25.037 -37.001 -14.422 1.00 53.12 70 ARG A C 1
ATOM 565 O O . ARG A 1 70 ? -24.675 -35.912 -13.983 1.00 53.12 70 ARG A O 1
ATOM 572 N N . GLU A 1 71 ? -26.179 -37.600 -14.114 1.00 55.56 71 GLU A N 1
ATOM 573 C CA . GLU A 1 71 ? -26.889 -37.432 -12.855 1.00 55.56 71 GLU A CA 1
ATOM 574 C C . GLU A 1 71 ? -26.033 -37.924 -11.669 1.00 55.56 71 GLU A C 1
ATOM 576 O O . GLU A 1 71 ? -25.050 -38.650 -11.844 1.00 55.56 71 GLU A O 1
ATOM 581 N N . ASN A 1 72 ? -26.495 -37.571 -10.464 1.00 43.94 72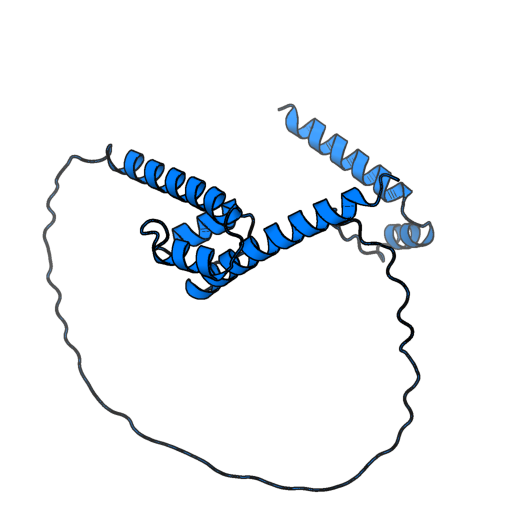 ASN A N 1
ATOM 582 C CA . ASN A 1 72 ? -26.005 -37.884 -9.112 1.00 43.94 72 ASN A CA 1
ATOM 583 C C . ASN A 1 72 ? -25.201 -36.730 -8.474 1.00 43.94 72 ASN A C 1
ATOM 585 O O . ASN A 1 72 ? -24.159 -36.331 -8.969 1.00 43.94 72 ASN A O 1
ATOM 589 N N . GLY A 1 73 ? -25.587 -36.150 -7.340 1.00 46.09 73 GLY A N 1
ATOM 590 C CA . GLY A 1 73 ? -26.548 -36.622 -6.362 1.00 46.09 73 GLY A CA 1
ATOM 591 C C . GLY A 1 73 ? -26.976 -35.512 -5.412 1.00 46.09 73 GLY A C 1
ATOM 592 O O . GLY A 1 73 ? -26.187 -34.711 -4.916 1.00 46.09 73 GLY A O 1
ATOM 593 N N . PHE A 1 74 ? -28.279 -35.534 -5.190 1.00 46.81 74 PHE A N 1
ATOM 594 C CA . PHE A 1 74 ? -29.008 -35.011 -4.057 1.00 46.81 74 PHE A 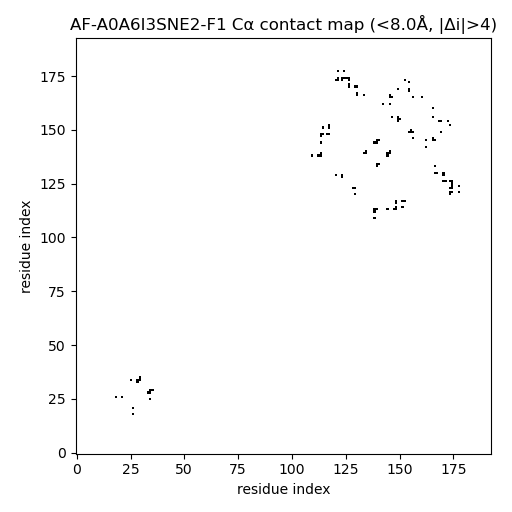CA 1
ATOM 595 C C . PHE A 1 74 ? -28.336 -35.456 -2.744 1.00 46.81 74 PHE A C 1
ATOM 597 O O . PHE A 1 74 ? -28.154 -36.653 -2.521 1.00 46.81 74 PHE A O 1
ATOM 604 N N . MET A 1 75 ? -28.003 -34.519 -1.856 1.00 63.22 75 MET A N 1
ATOM 605 C CA . MET A 1 75 ? -27.914 -34.831 -0.432 1.00 63.22 75 MET A CA 1
ATOM 606 C C . MET A 1 75 ? -28.595 -33.731 0.376 1.00 63.22 75 MET A C 1
ATOM 608 O O . MET A 1 75 ? -28.049 -32.664 0.647 1.00 63.22 75 MET A O 1
ATOM 612 N N . ASP A 1 76 ? -29.845 -34.039 0.686 1.00 49.31 76 ASP A N 1
ATOM 613 C CA . ASP A 1 76 ? -30.679 -33.453 1.718 1.00 49.31 76 ASP A CA 1
ATOM 614 C C . ASP A 1 76 ? -30.217 -33.990 3.080 1.00 49.31 76 ASP A C 1
ATOM 616 O O . ASP A 1 76 ? -29.979 -35.194 3.209 1.00 49.31 76 ASP A O 1
ATOM 620 N N . SER A 1 77 ? -30.053 -33.113 4.072 1.00 50.75 77 SER A N 1
ATOM 621 C CA . SER A 1 77 ? -30.043 -33.464 5.499 1.00 50.75 77 SER A CA 1
ATOM 622 C C . SER A 1 77 ? -30.038 -32.213 6.385 1.00 50.75 77 SER A C 1
ATOM 624 O O . SER A 1 77 ? -29.007 -31.589 6.628 1.00 50.75 77 SER A O 1
ATOM 626 N N . SER A 1 78 ? -31.220 -31.961 6.948 1.00 54.81 78 SER A N 1
ATOM 627 C CA . SER A 1 78 ? -31.423 -31.841 8.400 1.00 54.81 78 SER A CA 1
ATOM 628 C C . SER A 1 78 ? -31.032 -30.526 9.080 1.00 54.81 78 SER A C 1
ATOM 630 O O . SER A 1 78 ? -29.969 -30.358 9.671 1.00 54.81 78 SER A O 1
ATOM 632 N N . ASP A 1 79 ? -31.995 -29.609 9.077 1.00 47.03 79 ASP A N 1
ATOM 633 C CA . ASP A 1 79 ? -32.816 -29.291 10.256 1.00 47.03 79 ASP A CA 1
ATOM 634 C C . ASP A 1 79 ? -32.323 -29.857 11.614 1.00 47.03 79 ASP A C 1
ATOM 636 O O . ASP A 1 79 ? -32.300 -31.071 11.814 1.00 47.03 79 ASP A O 1
ATOM 640 N N . SER A 1 80 ? -31.966 -28.993 12.576 1.00 44.22 80 SER A N 1
ATOM 641 C CA . SER A 1 80 ? -32.734 -28.789 13.821 1.00 44.22 80 SER A CA 1
ATOM 642 C C . SER A 1 80 ? -31.951 -28.031 14.912 1.00 44.22 80 SER A C 1
ATOM 644 O O . SER A 1 80 ? -30.758 -28.234 15.112 1.00 44.22 80 SER A O 1
ATOM 646 N N . HIS A 1 81 ? -32.726 -27.297 15.725 1.00 46.00 81 HIS A N 1
ATOM 647 C CA . HIS A 1 81 ? -32.484 -26.922 17.133 1.00 46.00 81 HIS A CA 1
ATOM 648 C C . HIS A 1 81 ? -31.519 -25.744 17.444 1.00 46.00 81 HIS A C 1
ATOM 650 O O . HIS A 1 81 ? -30.417 -25.674 16.934 1.00 46.00 81 HIS A O 1
ATOM 656 N N . ARG A 1 82 ? -31.782 -24.800 18.370 1.00 41.53 82 ARG A N 1
ATOM 657 C CA . ARG A 1 82 ? -32.890 -24.546 19.319 1.00 41.53 82 ARG A CA 1
ATOM 658 C C . ARG A 1 82 ? -32.578 -23.267 20.142 1.00 41.53 82 ARG A C 1
ATOM 660 O O . ARG A 1 82 ? -31.445 -23.088 20.555 1.00 41.53 82 ARG A O 1
ATOM 667 N N . GLN A 1 83 ? -33.626 -22.472 20.427 1.00 48.56 83 GLN A N 1
ATOM 668 C CA . GLN A 1 83 ? -33.860 -21.521 21.557 1.00 48.56 83 GLN A CA 1
ATOM 669 C C . GLN A 1 83 ? -32.898 -20.325 21.776 1.00 48.56 83 GLN A C 1
ATOM 671 O O . GLN A 1 83 ? -31.697 -20.483 21.893 1.00 48.56 83 GLN A O 1
ATOM 676 N N . LYS A 1 84 ? -33.340 -19.051 21.772 1.00 49.09 84 LYS A N 1
ATOM 677 C CA . LYS A 1 84 ? -34.226 -18.294 22.704 1.00 49.09 84 LYS A CA 1
ATOM 678 C C . LYS A 1 84 ? -33.781 -18.270 24.180 1.00 49.09 84 LYS A C 1
ATOM 680 O O . LYS A 1 84 ? -34.233 -19.113 24.939 1.00 49.09 84 LYS A O 1
ATOM 685 N N . THR A 1 85 ? -33.131 -17.173 24.583 1.00 44.59 85 THR A N 1
ATOM 686 C CA . THR A 1 85 ? -33.309 -16.412 25.850 1.00 44.59 85 THR A CA 1
ATOM 687 C C . THR A 1 85 ? -32.780 -14.987 25.579 1.00 44.59 85 THR A C 1
ATOM 689 O O . THR A 1 85 ? -31.646 -14.805 25.163 1.00 44.59 85 THR A O 1
ATOM 692 N N . LYS A 1 86 ? -33.606 -13.940 25.429 1.00 48.25 86 LYS A N 1
ATOM 693 C CA . LYS A 1 86 ? -34.188 -13.081 26.478 1.00 48.25 86 LYS A CA 1
ATOM 694 C C . LYS A 1 86 ? -33.348 -13.003 27.754 1.00 48.25 86 LYS A C 1
ATOM 696 O O . LYS A 1 86 ? -33.505 -13.862 28.602 1.00 48.25 86 LYS A O 1
ATOM 701 N N . GLU A 1 87 ? -32.616 -11.901 27.918 1.00 41.66 87 GLU A N 1
ATOM 702 C CA . GLU A 1 87 ? -32.611 -11.130 29.167 1.00 41.66 87 GLU A CA 1
ATOM 703 C C . GLU A 1 87 ? -32.094 -9.699 28.937 1.00 41.66 87 GLU A C 1
ATOM 705 O O . GLU A 1 87 ? -30.970 -9.459 28.506 1.00 41.66 87 GLU A O 1
ATOM 710 N N . LYS A 1 88 ? -32.980 -8.729 29.195 1.00 48.53 88 LYS A N 1
ATOM 711 C CA . LYS A 1 88 ? -32.628 -7.336 29.493 1.00 48.53 88 LYS A CA 1
ATOM 712 C C . LYS A 1 88 ? -32.221 -7.279 30.966 1.00 48.53 88 LYS A C 1
ATOM 714 O O . LYS A 1 88 ? -32.922 -7.875 31.781 1.00 48.53 88 LYS A O 1
ATOM 719 N N . PRO A 1 89 ? -31.304 -6.371 31.324 1.00 50.41 89 PRO A N 1
ATOM 720 C CA . PRO A 1 89 ? -31.597 -5.513 32.462 1.00 50.41 89 PRO A CA 1
ATOM 721 C C . PRO A 1 89 ? -31.485 -4.028 32.112 1.00 50.41 89 PRO A C 1
ATOM 723 O O . PRO A 1 89 ? -30.566 -3.547 31.452 1.00 50.41 89 PRO A O 1
ATOM 726 N N . GLN A 1 90 ? -32.494 -3.304 32.585 1.00 48.00 90 GLN A N 1
ATOM 727 C CA . GLN A 1 90 ? -32.555 -1.856 32.650 1.00 48.00 90 GLN A CA 1
ATOM 728 C C . GLN A 1 90 ? -31.541 -1.288 33.654 1.00 48.00 90 GLN A C 1
ATOM 730 O O . GLN A 1 90 ? -31.311 -1.858 34.713 1.00 48.00 90 GLN A O 1
ATOM 735 N N . ARG A 1 91 ? -31.141 -0.043 33.361 1.00 46.38 91 ARG A N 1
ATOM 736 C CA . ARG A 1 91 ? -30.795 1.045 34.295 1.00 46.38 91 ARG A CA 1
ATOM 737 C C . ARG A 1 91 ? -29.551 0.867 35.178 1.00 46.38 91 ARG A C 1
ATOM 739 O O . ARG A 1 91 ? -29.600 0.249 36.229 1.00 46.38 91 ARG A O 1
ATOM 746 N N . ARG A 1 92 ? -28.584 1.758 34.939 1.00 47.03 92 ARG A N 1
ATOM 747 C CA . ARG A 1 92 ? -28.308 2.874 35.864 1.00 47.03 92 ARG A CA 1
ATOM 748 C C . ARG A 1 92 ? -27.644 4.032 35.116 1.00 47.03 92 ARG A C 1
ATOM 750 O O . ARG A 1 92 ? -26.572 3.890 34.546 1.00 47.03 92 ARG A O 1
ATOM 757 N N . LYS A 1 93 ? -28.319 5.187 35.109 1.00 51.16 93 LYS A N 1
ATOM 758 C CA . LYS A 1 93 ? -27.698 6.482 34.827 1.00 51.16 93 LYS A CA 1
ATOM 759 C C . LYS A 1 93 ? -26.874 6.841 36.062 1.00 51.16 93 LYS A C 1
ATOM 761 O O . LYS A 1 93 ? -27.456 7.203 37.079 1.00 51.16 93 LYS A O 1
ATOM 766 N N . THR A 1 94 ? -25.556 6.749 35.976 1.00 44.53 94 THR A N 1
ATOM 767 C CA . THR A 1 94 ? -24.655 7.483 36.867 1.00 44.53 94 THR A CA 1
ATOM 768 C C . THR A 1 94 ? -24.039 8.605 36.055 1.00 44.53 94 THR A C 1
ATOM 770 O O . THR A 1 94 ? -23.206 8.395 35.177 1.00 44.53 94 THR A O 1
ATOM 773 N N . LYS A 1 95 ? -24.552 9.802 36.328 1.00 52.81 95 LYS A N 1
ATOM 774 C CA . LYS A 1 95 ? -23.964 11.088 35.986 1.00 52.81 95 LYS A CA 1
ATOM 775 C C . LYS A 1 95 ? -22.644 11.146 36.764 1.00 52.81 95 LYS A C 1
ATOM 777 O O . LYS A 1 95 ? -22.667 11.181 37.988 1.00 52.81 95 LYS A O 1
ATOM 782 N N . GLY A 1 96 ? -21.530 11.022 36.057 1.00 43.41 96 GLY A N 1
ATOM 783 C CA . GLY A 1 96 ? -20.183 11.104 36.606 1.00 43.41 96 GLY A CA 1
ATOM 784 C C . GLY A 1 96 ? -19.356 11.933 35.645 1.00 43.41 96 GLY A C 1
ATOM 785 O O . GLY A 1 96 ? -18.925 11.441 34.606 1.00 43.41 96 GLY A O 1
ATOM 786 N N . GLU A 1 97 ? -19.246 13.217 35.961 1.00 50.59 97 GLU A N 1
ATOM 787 C CA . GLU A 1 97 ? -18.310 14.149 35.350 1.00 50.59 97 GLU A CA 1
ATOM 788 C C . GLU A 1 97 ? -16.873 13.622 35.470 1.00 50.59 97 GLU A C 1
ATOM 790 O O . GLU A 1 97 ? -16.545 12.896 36.408 1.00 50.59 97 GLU A O 1
ATOM 795 N N . SER A 1 98 ? -16.008 14.098 34.567 1.00 50.22 98 SER A N 1
ATOM 796 C CA . SER A 1 98 ? -14.536 13.971 34.575 1.00 50.22 98 SER A CA 1
ATOM 797 C C . SER A 1 98 ? -13.956 12.797 33.773 1.00 50.22 98 SER A C 1
ATOM 799 O O . SER A 1 98 ? -13.844 11.687 34.285 1.00 50.22 98 SER A O 1
ATOM 801 N N . LYS A 1 99 ? -13.539 13.079 32.521 1.00 48.28 99 LYS A N 1
ATOM 802 C CA . LYS A 1 99 ? -12.371 12.512 31.788 1.00 48.28 99 LYS A CA 1
ATOM 803 C C . LYS A 1 99 ? -12.446 12.872 30.290 1.00 48.28 99 LYS A C 1
ATOM 805 O O . LYS A 1 99 ? -12.719 12.018 29.454 1.00 48.28 99 LYS A O 1
ATOM 810 N N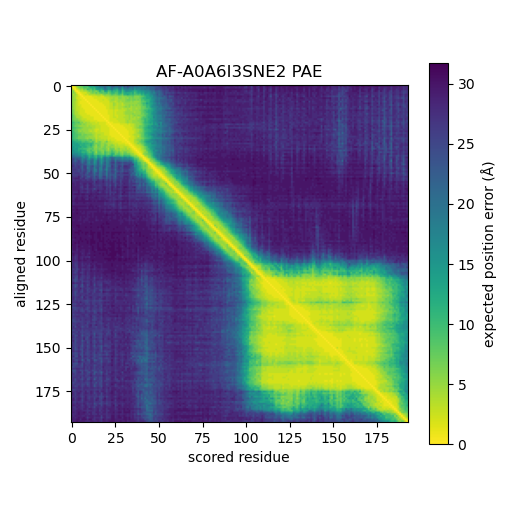 . SER A 1 100 ? -12.223 14.137 29.929 1.00 47.16 100 SER A N 1
ATOM 811 C CA . SER A 1 100 ? -12.135 14.564 28.515 1.00 47.16 100 SER A CA 1
ATOM 812 C C . SER A 1 100 ? -10.703 14.811 28.023 1.00 47.16 100 SER A C 1
ATOM 814 O O . SER A 1 100 ? -10.506 15.042 26.835 1.00 47.16 100 SER A O 1
ATOM 816 N N . THR A 1 101 ? -9.691 14.707 28.887 1.00 49.19 101 THR A N 1
ATOM 817 C CA . THR A 1 101 ? -8.302 15.065 28.546 1.00 49.19 101 THR A CA 1
ATOM 818 C C . THR A 1 101 ? -7.379 13.877 28.250 1.00 49.19 101 THR A C 1
ATOM 820 O O . THR A 1 101 ? -6.432 14.044 27.499 1.00 49.19 101 THR A O 1
ATOM 823 N N . THR A 1 102 ? -7.663 12.657 28.720 1.00 51.25 102 THR A N 1
ATOM 824 C CA . THR A 1 102 ? -6.750 11.496 28.541 1.00 51.25 102 THR A CA 1
ATOM 825 C C . THR A 1 102 ? -6.990 10.687 27.254 1.00 51.25 102 THR A C 1
ATOM 827 O O . THR A 1 102 ? -6.138 9.909 26.834 1.00 51.25 102 THR A O 1
ATOM 830 N N . GLN A 1 103 ? -8.148 10.833 26.599 1.00 52.59 103 GLN A N 1
ATOM 831 C CA . GLN A 1 103 ? -8.460 10.050 25.391 1.00 52.59 103 GLN A CA 1
ATOM 832 C C . GLN A 1 103 ? -7.697 10.520 24.148 1.00 52.59 103 GLN A C 1
ATOM 834 O O . GLN A 1 103 ? -7.455 9.717 23.248 1.00 52.59 103 GLN A O 1
ATOM 839 N N . LYS A 1 104 ? -7.309 11.798 24.090 1.00 56.09 104 LYS A N 1
ATOM 840 C CA . LYS A 1 104 ? -6.625 12.362 22.923 1.00 56.09 104 LYS A CA 1
ATOM 841 C C . LYS A 1 104 ? -5.174 11.881 22.841 1.00 56.09 104 LYS A C 1
ATOM 843 O O . LYS A 1 104 ? -4.759 11.422 21.783 1.00 56.09 104 LYS A O 1
ATOM 848 N N . ASP A 1 105 ? -4.472 11.850 23.970 1.00 58.97 105 ASP A N 1
ATOM 849 C CA . ASP A 1 105 ? -3.077 11.398 24.029 1.00 58.97 105 ASP A CA 1
ATOM 850 C C . ASP A 1 105 ? -2.945 9.910 23.668 1.00 58.97 105 ASP A C 1
ATOM 852 O O . ASP A 1 105 ? -2.057 9.518 22.916 1.00 58.97 105 ASP A O 1
ATOM 856 N N . SER A 1 106 ? -3.897 9.071 24.097 1.00 60.09 106 SER A N 1
ATOM 857 C CA . SER A 1 106 ? -3.903 7.643 23.746 1.00 60.09 106 SER A CA 1
ATOM 858 C C . SER A 1 106 ? -4.151 7.375 22.254 1.00 60.09 106 SER A C 1
ATOM 860 O O . SER A 1 106 ? -3.717 6.339 21.743 1.00 60.09 106 SER A O 1
ATOM 862 N N . LEU A 1 107 ? -4.852 8.266 21.546 1.00 63.44 107 LEU A N 1
ATOM 863 C CA . LEU A 1 107 ? -5.072 8.136 20.103 1.00 63.44 107 LEU A CA 1
ATOM 864 C C . LEU A 1 107 ? -3.819 8.516 19.307 1.00 63.44 107 LEU A C 1
ATOM 866 O O . LEU A 1 107 ? -3.513 7.832 18.333 1.00 63.44 107 LEU A O 1
ATOM 870 N N . MET A 1 108 ? -3.077 9.536 19.753 1.00 63.50 108 MET A N 1
ATOM 871 C CA . MET A 1 108 ? -1.843 9.972 19.086 1.00 63.50 108 MET A CA 1
ATOM 872 C C . MET A 1 108 ? -0.736 8.915 19.187 1.00 63.50 108 MET A C 1
ATOM 874 O O . MET A 1 108 ? -0.110 8.594 18.181 1.00 63.50 108 MET A O 1
ATOM 878 N N . VAL A 1 109 ? -0.588 8.267 20.350 1.00 68.94 109 VAL A N 1
ATOM 879 C CA . VAL A 1 109 ? 0.384 7.169 20.533 1.00 68.94 109 VAL A CA 1
ATOM 880 C C . VAL A 1 109 ? 0.118 6.002 19.572 1.00 68.94 109 VAL A C 1
ATOM 882 O O . VAL A 1 109 ? 1.048 5.389 19.055 1.00 68.94 109 VAL A O 1
ATOM 885 N N . ASN A 1 110 ? -1.150 5.691 19.283 1.00 79.06 110 ASN A N 1
ATOM 886 C CA . ASN A 1 110 ? -1.476 4.616 18.342 1.00 79.06 110 ASN A CA 1
ATOM 887 C C . ASN A 1 110 ? -1.148 4.983 16.890 1.00 79.06 110 ASN A C 1
ATOM 889 O O . ASN A 1 110 ? -0.765 4.109 16.116 1.00 79.06 110 ASN A O 1
ATOM 893 N N . GLU A 1 111 ? -1.289 6.251 16.509 1.00 83.50 111 GLU A N 1
ATOM 894 C CA . GLU A 1 111 ? -0.992 6.706 15.150 1.00 83.50 111 GLU A CA 1
ATOM 895 C C . GLU A 1 111 ? 0.513 6.682 14.858 1.00 83.50 111 GLU A C 1
ATOM 897 O O . GLU A 1 111 ? 0.930 6.181 13.813 1.00 83.50 111 GLU A O 1
ATOM 902 N N . GLU A 1 112 ? 1.337 7.092 15.824 1.00 87.38 112 GLU A N 1
ATOM 903 C CA . GLU A 1 112 ? 2.797 6.986 15.726 1.00 87.38 112 GLU A CA 1
ATOM 904 C C . GLU A 1 112 ? 3.266 5.530 15.601 1.00 87.38 112 GLU A C 1
ATOM 906 O O . GLU A 1 112 ? 4.126 5.223 14.774 1.00 87.38 112 GLU A O 1
ATOM 911 N N . LEU A 1 113 ? 2.667 4.605 16.358 1.00 89.94 113 LEU A N 1
ATOM 912 C CA . LEU A 1 113 ? 2.982 3.176 16.256 1.00 89.94 113 LEU A CA 1
ATOM 913 C C . LEU A 1 113 ? 2.619 2.600 14.881 1.00 89.94 113 LEU A C 1
ATOM 915 O O . LEU A 1 113 ? 3.362 1.778 14.335 1.00 89.94 113 LEU A O 1
ATOM 919 N N . ILE A 1 114 ? 1.501 3.035 14.293 1.00 89.88 114 ILE A N 1
ATOM 920 C CA . ILE A 1 114 ? 1.111 2.638 12.932 1.00 89.88 114 ILE A CA 1
ATOM 921 C C . ILE A 1 114 ? 2.126 3.177 11.914 1.00 89.88 114 ILE A C 1
ATOM 923 O O . ILE A 1 114 ? 2.552 2.430 11.032 1.00 89.88 114 ILE A O 1
ATOM 927 N N . GLN A 1 115 ? 2.585 4.421 12.073 1.00 89.81 115 GLN A N 1
ATOM 928 C CA . GLN A 1 115 ? 3.625 5.000 11.219 1.00 89.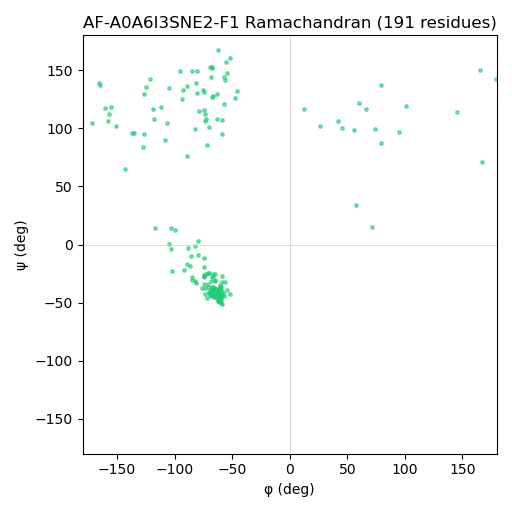81 115 GLN A CA 1
ATOM 929 C C . GLN A 1 115 ? 4.952 4.231 11.323 1.00 89.81 115 GLN A C 1
ATOM 931 O O . GLN A 1 115 ? 5.557 3.890 10.306 1.00 89.81 115 GLN A O 1
ATOM 936 N N . GLN A 1 116 ? 5.388 3.897 12.541 1.00 90.12 116 GLN A N 1
ATOM 937 C CA . GLN A 1 116 ? 6.586 3.079 12.765 1.00 90.12 116 GLN A CA 1
ATOM 938 C C . GLN A 1 116 ? 6.455 1.696 12.119 1.00 90.12 116 GLN A C 1
ATOM 940 O O . GLN A 1 116 ? 7.407 1.191 11.526 1.00 90.12 116 GLN A O 1
ATOM 945 N N . SER A 1 117 ? 5.259 1.110 12.176 1.00 90.50 117 SER A N 1
ATOM 946 C CA . SER A 1 117 ? 4.970 -0.185 11.552 1.00 90.50 117 SER A CA 1
ATOM 947 C C . SER A 1 117 ? 5.054 -0.128 10.034 1.00 90.50 117 SER A C 1
ATOM 949 O O . SER A 1 117 ? 5.551 -1.072 9.428 1.00 90.50 117 SER A O 1
ATOM 951 N N . ALA A 1 118 ? 4.602 0.968 9.418 1.00 89.75 118 ALA A N 1
ATOM 952 C CA . ALA A 1 118 ? 4.730 1.173 7.978 1.00 89.75 118 ALA A CA 1
ATOM 953 C C . ALA A 1 118 ? 6.205 1.182 7.553 1.00 89.75 118 ALA A C 1
ATOM 955 O O . ALA A 1 118 ? 6.583 0.470 6.627 1.00 89.75 118 ALA A O 1
ATOM 956 N N . ASN A 1 119 ? 7.050 1.913 8.286 1.00 89.38 119 ASN A N 1
ATOM 957 C CA . ASN A 1 119 ? 8.488 1.967 8.019 1.00 89.38 119 ASN A CA 1
ATOM 958 C C . ASN A 1 119 ? 9.159 0.601 8.211 1.00 89.38 119 ASN A C 1
ATOM 960 O O . ASN A 1 119 ? 9.975 0.198 7.387 1.00 89.38 119 ASN A O 1
ATOM 964 N N . LEU A 1 120 ? 8.792 -0.134 9.266 1.00 89.56 120 LEU A N 1
ATOM 965 C CA . LEU A 1 120 ? 9.320 -1.475 9.518 1.00 89.56 120 LEU A CA 1
ATOM 966 C C . LEU A 1 120 ? 8.879 -2.474 8.437 1.00 89.56 120 LEU A C 1
ATOM 968 O O . LEU A 1 120 ? 9.649 -3.327 8.016 1.00 89.56 120 LEU A O 1
ATOM 972 N N . LEU A 1 121 ? 7.649 -2.363 7.937 1.00 88.62 121 LEU A N 1
ATOM 973 C CA . LEU A 1 121 ? 7.147 -3.249 6.888 1.00 88.62 121 LEU A CA 1
ATOM 974 C C . LEU A 1 121 ? 7.879 -3.102 5.554 1.00 88.62 121 LEU A C 1
ATOM 976 O O . LEU A 1 121 ? 7.932 -4.067 4.796 1.00 88.62 121 LEU A O 1
ATOM 980 N N . LEU A 1 122 ? 8.472 -1.938 5.289 1.00 85.12 122 LEU A N 1
ATOM 981 C CA . LEU A 1 122 ? 9.319 -1.713 4.118 1.00 85.12 122 LEU A CA 1
ATOM 982 C C . LEU A 1 122 ? 10.704 -2.366 4.249 1.00 85.12 122 LEU A C 1
ATOM 984 O O . LEU A 1 122 ? 11.376 -2.565 3.237 1.00 85.12 122 LEU A O 1
ATOM 988 N N . THR A 1 123 ? 11.149 -2.707 5.464 1.00 85.25 123 THR A N 1
ATOM 989 C CA . THR A 1 123 ? 12.456 -3.350 5.662 1.00 85.25 123 THR A CA 1
ATOM 990 C C . THR A 1 123 ? 12.395 -4.863 5.485 1.00 85.25 123 THR A C 1
ATOM 992 O O . THR A 1 123 ? 13.388 -5.444 5.047 1.00 85.25 123 THR A O 1
ATOM 995 N N . TYR A 1 124 ? 11.252 -5.503 5.744 1.00 85.69 124 TYR A N 1
ATOM 996 C CA . TYR A 1 124 ? 11.104 -6.951 5.580 1.00 85.69 124 TYR A CA 1
ATOM 997 C C . TYR A 1 124 ? 11.202 -7.386 4.111 1.00 85.69 124 TYR A C 1
ATOM 999 O O . TYR A 1 124 ? 10.479 -6.895 3.249 1.00 85.69 124 TYR A O 1
ATOM 1007 N N . ASP A 1 125 ? 12.072 -8.362 3.841 1.00 77.12 125 ASP A N 1
ATOM 1008 C CA . ASP A 1 125 ? 12.242 -8.966 2.510 1.00 77.12 125 ASP A CA 1
ATOM 1009 C C . ASP A 1 125 ? 11.251 -10.097 2.237 1.00 77.12 125 A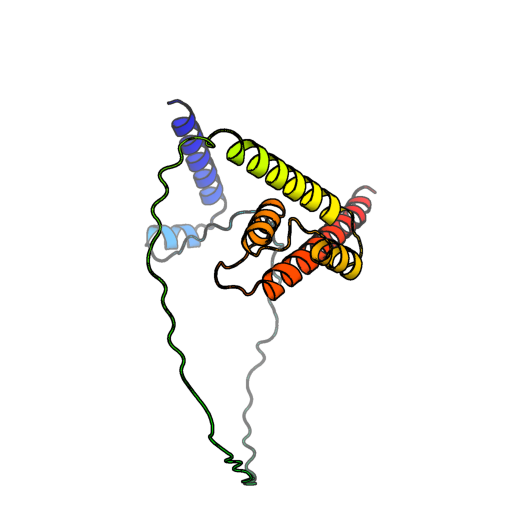SP A C 1
ATOM 1011 O O . ASP A 1 125 ? 10.867 -10.352 1.095 1.00 77.12 125 ASP A O 1
ATOM 1015 N N . LYS A 1 126 ? 10.837 -10.809 3.289 1.00 85.31 126 LYS A N 1
ATOM 1016 C CA . LYS A 1 126 ? 10.011 -12.009 3.157 1.00 85.31 126 LYS A CA 1
ATOM 1017 C C . LYS A 1 126 ? 8.572 -11.731 3.551 1.00 85.31 126 LYS A C 1
ATOM 1019 O O . LYS A 1 126 ? 8.29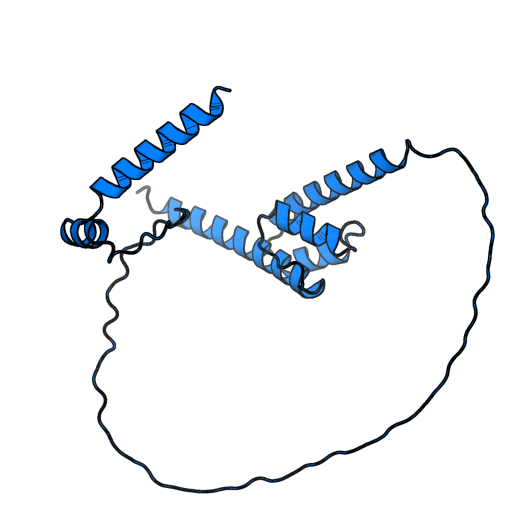6 -11.204 4.630 1.00 85.31 126 LYS A O 1
ATOM 1024 N N . ARG A 1 127 ? 7.648 -12.219 2.717 1.00 85.50 127 ARG A N 1
ATOM 1025 C CA . ARG A 1 127 ? 6.198 -12.170 2.965 1.00 85.50 127 ARG A CA 1
ATOM 1026 C C . ARG A 1 127 ? 5.831 -12.722 4.341 1.00 85.50 127 ARG A C 1
ATOM 1028 O O . ARG A 1 127 ? 5.061 -12.101 5.067 1.00 85.50 127 ARG A O 1
ATOM 1035 N N . GLU A 1 128 ? 6.450 -13.828 4.745 1.00 88.88 128 GLU A N 1
ATOM 1036 C CA . GLU A 1 128 ? 6.086 -14.482 6.006 1.00 88.88 128 GLU A CA 1
ATOM 1037 C C . GLU A 1 128 ? 6.576 -13.749 7.249 1.00 88.88 128 GLU A C 1
ATOM 1039 O O . GLU A 1 128 ? 5.932 -13.819 8.295 1.00 88.88 128 GLU A O 1
ATOM 1044 N N . GLU A 1 129 ? 7.672 -13.001 7.142 1.00 88.62 129 GLU A N 1
ATOM 1045 C CA . GLU A 1 129 ? 8.165 -12.163 8.235 1.00 88.62 129 GLU A CA 1
ATOM 1046 C C . GLU A 1 129 ? 7.238 -10.956 8.433 1.00 88.62 129 GLU A C 1
ATOM 1048 O O . GLU A 1 129 ? 6.776 -10.714 9.551 1.00 88.62 129 GLU A O 1
ATOM 1053 N N . ALA A 1 130 ? 6.851 -10.290 7.338 1.00 88.81 130 ALA A N 1
ATOM 1054 C CA . ALA A 1 130 ? 5.867 -9.209 7.359 1.00 88.81 130 ALA A CA 1
ATOM 1055 C C . ALA A 1 130 ? 4.505 -9.680 7.902 1.00 88.81 130 ALA A C 1
ATOM 1057 O O . ALA A 1 130 ? 3.898 -9.021 8.750 1.00 88.81 130 ALA A O 1
ATOM 1058 N N . ARG A 1 131 ? 4.043 -10.862 7.472 1.00 91.12 131 ARG A N 1
ATOM 1059 C CA . ARG A 1 131 ? 2.788 -11.463 7.940 1.00 91.12 131 ARG A CA 1
ATOM 1060 C C . ARG A 1 131 ? 2.816 -11.740 9.440 1.00 91.12 131 ARG A C 1
ATOM 1062 O O . ARG A 1 131 ? 1.895 -11.343 10.154 1.00 91.12 131 ARG A O 1
ATOM 1069 N N . ARG A 1 132 ? 3.880 -12.385 9.932 1.00 92.00 132 ARG A N 1
ATOM 1070 C CA . ARG A 1 132 ? 4.061 -12.668 11.366 1.00 92.00 132 ARG A CA 1
ATOM 1071 C C . ARG A 1 132 ? 4.105 -11.385 12.187 1.00 92.00 132 ARG A C 1
ATOM 1073 O O . ARG A 1 132 ? 3.473 -11.327 13.239 1.00 92.00 132 ARG A O 1
ATOM 1080 N N . TYR A 1 133 ? 4.798 -10.357 11.702 1.00 91.94 133 TYR A N 1
ATOM 1081 C CA . TYR A 1 133 ? 4.851 -9.062 12.373 1.00 91.94 133 TYR A CA 1
ATOM 1082 C C . TYR A 1 133 ? 3.453 -8.447 12.532 1.00 91.94 133 TYR A C 1
ATOM 1084 O O . TYR A 1 133 ? 3.049 -8.125 13.651 1.00 91.94 133 TYR A O 1
ATOM 1092 N N . ILE A 1 134 ? 2.678 -8.362 11.445 1.00 90.81 134 ILE A N 1
ATOM 1093 C CA . ILE A 1 134 ? 1.327 -7.777 11.469 1.00 90.81 134 ILE A CA 1
ATOM 1094 C C . ILE A 1 134 ? 0.391 -8.568 12.391 1.00 90.81 134 ILE A C 1
ATOM 1096 O O . ILE A 1 134 ? -0.400 -7.971 13.119 1.00 90.81 134 ILE A O 1
ATOM 1100 N N . MET A 1 135 ? 0.482 -9.901 12.397 1.00 90.44 135 MET A N 1
ATOM 1101 C CA . MET A 1 135 ? -0.355 -10.738 13.265 1.00 90.44 135 MET A CA 1
ATOM 1102 C C . MET A 1 135 ? -0.015 -10.592 14.755 1.00 90.44 135 MET A C 1
ATOM 1104 O O . MET A 1 135 ? -0.913 -10.684 15.591 1.00 90.44 135 MET A O 1
ATOM 1108 N N . ASN A 1 136 ? 1.251 -10.333 15.088 1.00 91.75 136 ASN A N 1
ATOM 1109 C CA . ASN A 1 136 ? 1.709 -10.185 16.472 1.00 91.75 136 ASN A CA 1
ATOM 1110 C C . ASN A 1 136 ? 1.551 -8.750 17.013 1.00 91.75 136 ASN A C 1
ATOM 1112 O O . ASN A 1 136 ? 1.552 -8.534 18.228 1.00 91.75 136 ASN A O 1
ATOM 1116 N N . ALA A 1 137 ? 1.397 -7.763 16.132 1.00 90.31 137 ALA A N 1
ATOM 1117 C CA . ALA A 1 137 ? 1.232 -6.357 16.477 1.00 90.31 137 ALA A CA 1
ATOM 1118 C C . ALA A 1 137 ? -0.159 -6.063 17.077 1.00 90.31 137 ALA A C 1
ATOM 1120 O O . ALA A 1 137 ? -1.173 -6.022 16.377 1.00 90.31 137 ALA A O 1
ATOM 1121 N N . LYS A 1 138 ? -0.223 -5.790 18.390 1.00 88.88 138 LYS A N 1
ATOM 1122 C CA . LYS A 1 138 ? -1.491 -5.516 19.103 1.00 88.88 138 LYS A CA 1
ATOM 1123 C C . LYS A 1 138 ? -2.235 -4.286 18.564 1.00 88.88 138 LYS A C 1
ATOM 1125 O O . LYS A 1 138 ? -3.468 -4.287 18.516 1.00 88.88 138 LYS A O 1
ATOM 1130 N N . HIS A 1 139 ? -1.498 -3.264 18.132 1.00 87.81 139 HIS A N 1
ATOM 1131 C CA . HIS A 1 139 ? -2.033 -2.027 17.550 1.00 87.81 139 HIS A CA 1
ATOM 1132 C C . HIS A 1 139 ? -2.550 -2.195 16.113 1.00 87.81 139 HIS A C 1
ATOM 1134 O O . HIS A 1 139 ? -3.254 -1.321 15.634 1.00 87.81 139 HIS A O 1
ATOM 1140 N N . LEU A 1 140 ? -2.276 -3.324 15.444 1.00 89.62 140 LEU A N 1
ATOM 1141 C CA . LEU A 1 140 ? -2.825 -3.670 14.120 1.00 89.62 140 LEU A CA 1
ATOM 1142 C C . LEU A 1 140 ? -3.950 -4.717 14.205 1.00 89.62 140 LEU A C 1
ATOM 1144 O O . LEU A 1 140 ? -4.363 -5.322 13.211 1.00 89.62 140 LEU A O 1
ATOM 1148 N N . SER A 1 141 ? -4.479 -4.952 15.408 1.00 88.88 141 SER A N 1
ATOM 1149 C CA . SER A 1 141 ? -5.519 -5.959 15.623 1.00 88.88 141 SER A CA 1
ATOM 1150 C C . SER A 1 141 ? -6.878 -5.565 15.036 1.00 88.88 141 SER A C 1
ATOM 1152 O O . SER A 1 141 ? -7.674 -6.452 14.710 1.00 88.88 141 SER A O 1
ATOM 1154 N N . LYS A 1 142 ? -7.170 -4.272 14.854 1.00 92.31 142 LYS A N 1
ATOM 1155 C CA . LYS A 1 142 ? -8.452 -3.816 14.300 1.00 92.31 142 LYS A CA 1
ATOM 1156 C C . LYS A 1 142 ? -8.343 -3.584 12.798 1.00 92.31 142 LYS A C 1
ATOM 1158 O O . LYS A 1 142 ? -7.313 -3.173 12.278 1.00 92.31 142 LYS A O 1
ATOM 1163 N N . LYS A 1 143 ? -9.460 -3.791 12.096 1.00 92.50 143 LYS A N 1
ATOM 1164 C CA . LYS A 1 143 ? -9.558 -3.525 10.653 1.00 92.50 143 LYS A CA 1
ATOM 1165 C C . LYS A 1 143 ? -9.233 -2.064 10.309 1.00 92.50 143 LYS A C 1
ATOM 1167 O O . LYS A 1 143 ? -8.508 -1.826 9.355 1.00 92.50 143 LYS A O 1
ATOM 1172 N N . ALA A 1 144 ? -9.718 -1.113 11.108 1.00 90.94 144 ALA A N 1
ATOM 1173 C CA . ALA A 1 144 ? -9.470 0.311 10.885 1.00 90.94 144 ALA A CA 1
ATOM 1174 C C . ALA A 1 144 ? -7.972 0.667 10.918 1.00 90.94 144 ALA A C 1
ATOM 1176 O O . ALA A 1 144 ? -7.521 1.488 10.126 1.00 90.94 144 ALA A O 1
ATOM 1177 N N . ASP A 1 145 ? -7.194 0.023 11.791 1.00 92.25 145 ASP A N 1
ATOM 1178 C CA . ASP A 1 145 ? -5.754 0.275 11.907 1.00 92.25 145 ASP A CA 1
ATOM 1179 C C . ASP A 1 145 ? -4.998 -0.281 10.687 1.00 92.25 145 ASP A C 1
ATOM 1181 O O . ASP A 1 145 ? -4.093 0.368 10.166 1.00 92.25 145 ASP A O 1
ATOM 1185 N N . LEU A 1 146 ? -5.436 -1.428 10.152 1.00 92.44 146 LEU A N 1
ATOM 1186 C CA . LEU A 1 146 ? -4.915 -1.978 8.895 1.00 92.44 146 LEU A CA 1
ATOM 1187 C C . LEU A 1 146 ? -5.275 -1.115 7.676 1.00 92.44 146 LEU A C 1
ATOM 1189 O O . LEU A 1 146 ? -4.456 -0.961 6.777 1.00 92.44 146 LEU A O 1
ATOM 1193 N N . GLU A 1 147 ? -6.471 -0.522 7.641 1.00 93.06 147 GLU A N 1
ATOM 1194 C CA . GLU A 1 147 ? -6.856 0.421 6.580 1.00 93.06 147 GLU A CA 1
ATOM 1195 C C . GLU A 1 147 ? -5.992 1.689 6.609 1.00 93.06 147 GLU A C 1
ATOM 1197 O O . GLU A 1 147 ? -5.558 2.160 5.557 1.00 93.06 147 GLU A O 1
ATOM 1202 N N . LYS A 1 148 ? -5.689 2.218 7.803 1.00 92.62 148 LYS A N 1
ATOM 1203 C CA . LYS A 1 148 ? -4.755 3.344 7.962 1.00 92.62 148 LYS A CA 1
ATOM 1204 C C . LYS A 1 148 ? -3.352 2.980 7.491 1.00 92.62 148 LYS A C 1
ATOM 1206 O O . LYS A 1 148 ? -2.763 3.721 6.708 1.00 92.62 148 LYS A O 1
ATOM 1211 N N . LEU A 1 149 ? -2.847 1.826 7.925 1.00 93.00 149 LEU A N 1
ATOM 1212 C CA . LEU A 1 149 ? -1.544 1.309 7.512 1.00 93.00 149 LEU A CA 1
ATOM 1213 C C . LEU A 1 149 ? -1.452 1.169 5.986 1.00 93.00 149 LEU A C 1
ATOM 1215 O O . LEU A 1 149 ? -0.471 1.590 5.380 1.00 93.00 149 LEU A O 1
ATOM 1219 N N . ALA A 1 150 ? -2.495 0.634 5.352 1.00 92.25 150 ALA A N 1
ATOM 1220 C CA . ALA A 1 150 ? -2.573 0.545 3.901 1.00 92.25 150 ALA A CA 1
ATOM 1221 C C . ALA A 1 150 ? -2.565 1.918 3.221 1.00 92.25 150 ALA A C 1
ATOM 1223 O O . ALA A 1 150 ? -1.904 2.083 2.200 1.00 92.25 150 ALA A O 1
ATOM 1224 N N . GLY A 1 151 ? -3.250 2.910 3.798 1.00 90.31 151 GLY A N 1
ATOM 1225 C CA . GLY A 1 151 ? -3.204 4.294 3.328 1.00 90.31 151 GLY A CA 1
ATOM 1226 C C . GLY A 1 151 ? -1.788 4.876 3.345 1.00 90.31 151 GLY A C 1
ATOM 1227 O O . GLY A 1 151 ? -1.368 5.469 2.354 1.00 90.31 151 GLY A O 1
ATOM 1228 N N . LEU A 1 152 ? -1.027 4.643 4.420 1.00 89.94 152 LEU A N 1
ATOM 1229 C CA . LEU A 1 152 ? 0.372 5.082 4.533 1.00 89.94 152 LEU A CA 1
ATOM 1230 C C . LEU A 1 152 ? 1.289 4.403 3.513 1.00 89.94 152 LEU A C 1
ATOM 1232 O O . LEU A 1 152 ? 2.165 5.043 2.941 1.00 89.94 152 LEU A O 1
ATOM 1236 N N . LEU A 1 153 ? 1.055 3.118 3.250 1.00 89.31 153 LEU A N 1
ATOM 1237 C CA . LEU A 1 153 ? 1.777 2.348 2.235 1.00 89.31 153 LEU A CA 1
ATOM 1238 C C . LEU A 1 153 ? 1.259 2.602 0.806 1.00 89.31 153 LEU A C 1
ATOM 1240 O O . LEU A 1 153 ? 1.741 1.986 -0.142 1.00 89.31 153 LEU A O 1
ATOM 1244 N N . ASN A 1 154 ? 0.289 3.508 0.636 1.00 89.06 154 ASN A N 1
ATOM 1245 C CA . ASN A 1 154 ? -0.345 3.850 -0.639 1.00 89.06 154 ASN A CA 1
ATOM 1246 C C . ASN A 1 154 ? -0.993 2.645 -1.357 1.00 89.06 154 ASN A C 1
ATOM 1248 O O . ASN A 1 154 ? -1.014 2.558 -2.587 1.00 89.06 154 ASN A O 1
ATOM 1252 N N . ILE A 1 155 ? -1.528 1.702 -0.581 1.00 90.88 155 ILE A N 1
ATOM 1253 C CA . ILE A 1 155 ? -2.174 0.480 -1.061 1.00 90.88 155 ILE A CA 1
ATOM 1254 C C . ILE A 1 155 ? -3.672 0.731 -1.186 1.00 90.88 155 ILE A C 1
ATOM 1256 O O . ILE A 1 155 ? -4.353 1.117 -0.233 1.00 90.88 155 ILE A O 1
ATOM 1260 N N . ARG A 1 156 ? -4.223 0.471 -2.373 1.00 90.00 156 ARG A N 1
ATOM 1261 C CA . ARG A 1 156 ? -5.651 0.660 -2.626 1.00 90.00 156 ARG A CA 1
ATOM 1262 C C . ARG A 1 156 ? -6.460 -0.507 -2.057 1.00 90.00 156 ARG A C 1
ATOM 1264 O O . ARG A 1 156 ? -6.379 -1.636 -2.538 1.00 90.00 156 ARG A O 1
ATOM 1271 N N . ILE A 1 157 ? -7.293 -0.207 -1.067 1.00 92.88 157 ILE A N 1
ATOM 1272 C CA . ILE A 1 157 ? -8.152 -1.179 -0.383 1.00 92.88 157 ILE A CA 1
ATOM 1273 C C . ILE A 1 157 ? -9.615 -0.761 -0.510 1.00 92.88 157 ILE A C 1
ATOM 1275 O O . ILE A 1 157 ? -9.943 0.428 -0.482 1.00 92.88 157 ILE A O 1
ATOM 1279 N N . ARG A 1 158 ? -10.515 -1.735 -0.677 1.00 92.56 158 ARG A N 1
ATOM 1280 C CA .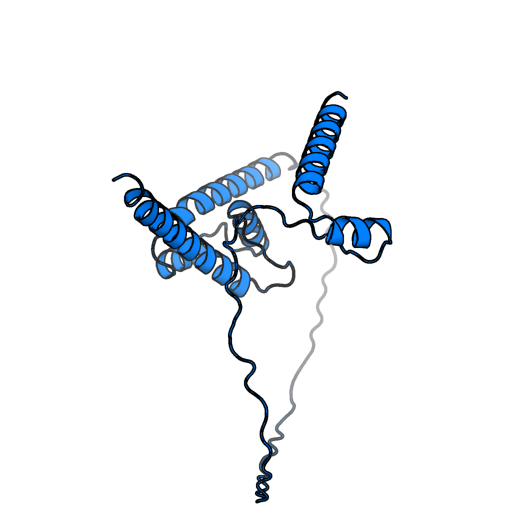 ARG A 1 158 ? -11.961 -1.475 -0.672 1.00 92.56 158 ARG A CA 1
ATOM 1281 C C . ARG A 1 158 ? -12.487 -1.577 0.757 1.00 92.56 158 ARG A C 1
ATOM 1283 O O . ARG A 1 158 ? -12.205 -2.544 1.453 1.00 92.56 158 ARG A O 1
ATOM 1290 N N . LYS A 1 159 ? -13.346 -0.640 1.171 1.00 88.06 159 LYS A N 1
ATOM 1291 C CA . LYS A 1 159 ? -13.942 -0.630 2.524 1.00 88.06 159 LYS A CA 1
ATOM 1292 C C . LYS A 1 159 ? -14.735 -1.904 2.857 1.00 88.06 159 LYS A C 1
ATOM 1294 O O . LYS A 1 159 ? -14.852 -2.272 4.024 1.00 88.06 159 LYS A O 1
ATOM 1299 N N . SER A 1 160 ? -15.274 -2.590 1.848 1.00 93.50 160 SER A N 1
ATOM 1300 C CA . SER A 1 160 ? -16.019 -3.844 2.008 1.00 93.50 160 SER A CA 1
ATOM 1301 C C . SER A 1 160 ? -15.132 -5.082 2.189 1.00 93.50 160 SER A C 1
ATOM 1303 O O . SER A 1 160 ? -15.657 -6.148 2.495 1.00 93.50 160 SER A O 1
ATOM 1305 N N . GLU A 1 161 ? -13.811 -4.981 2.012 1.00 93.31 161 GLU A N 1
ATOM 1306 C CA . GLU A 1 161 ? -12.922 -6.144 2.097 1.00 93.31 161 GLU A CA 1
ATOM 1307 C C . GLU A 1 161 ? -12.819 -6.692 3.527 1.00 93.31 161 GLU A C 1
ATOM 1309 O O . GLU A 1 161 ? -12.853 -5.954 4.519 1.00 93.31 161 GLU A O 1
ATOM 1314 N N . ALA A 1 162 ? -12.712 -8.017 3.635 1.00 95.44 162 ALA A N 1
ATOM 1315 C CA . ALA A 1 162 ? -12.481 -8.695 4.902 1.00 95.44 162 ALA A CA 1
ATOM 1316 C C . ALA A 1 162 ? -11.079 -8.374 5.441 1.00 95.44 162 ALA A C 1
ATOM 1318 O O . ALA A 1 162 ? -10.143 -8.146 4.677 1.00 95.44 162 ALA A O 1
ATOM 1319 N N . LYS A 1 163 ? -10.917 -8.404 6.770 1.00 93.81 163 LYS A N 1
ATOM 1320 C CA . LYS A 1 163 ? -9.643 -8.095 7.441 1.00 93.81 163 LYS A CA 1
ATOM 1321 C C . LYS A 1 163 ? -8.475 -8.952 6.921 1.00 93.81 163 LYS A C 1
ATOM 1323 O O . LYS A 1 163 ? -7.375 -8.434 6.763 1.00 93.81 163 LYS A O 1
ATOM 1328 N N . SER A 1 164 ? -8.716 -10.235 6.650 1.00 94.12 164 SER A N 1
ATOM 1329 C CA . SER A 1 164 ? -7.726 -11.155 6.073 1.00 94.12 164 SER A CA 1
ATOM 1330 C C . SER A 1 164 ? -7.224 -10.672 4.714 1.00 94.12 164 SER A C 1
ATOM 1332 O O . SER A 1 164 ? -6.023 -10.564 4.513 1.00 94.12 164 SER A O 1
ATOM 1334 N N . ASN A 1 165 ? -8.137 -10.277 3.825 1.00 95.38 165 ASN A N 1
ATOM 1335 C CA . ASN A 1 165 ? -7.800 -9.845 2.469 1.00 95.38 165 ASN A CA 1
ATOM 1336 C C . ASN A 1 165 ? -7.000 -8.535 2.480 1.00 95.38 165 ASN A C 1
ATOM 1338 O O . ASN A 1 165 ? -6.089 -8.352 1.678 1.00 95.38 165 ASN A O 1
ATOM 1342 N N . ILE A 1 166 ? -7.331 -7.632 3.407 1.00 94.88 166 ILE A N 1
ATOM 1343 C CA . ILE A 1 166 ? -6.586 -6.389 3.649 1.00 94.88 166 ILE A CA 1
ATOM 1344 C C . ILE A 1 166 ? -5.149 -6.714 4.061 1.00 94.88 166 ILE A C 1
ATOM 1346 O O . ILE A 1 166 ? -4.209 -6.149 3.511 1.00 94.88 166 ILE A O 1
ATOM 1350 N N . LEU A 1 167 ? -4.979 -7.645 5.003 1.00 94.06 167 LEU A N 1
ATOM 1351 C CA . LEU A 1 167 ? -3.668 -8.081 5.477 1.00 94.06 167 LEU A CA 1
ATOM 1352 C C . LEU A 1 167 ? -2.849 -8.711 4.349 1.00 94.06 167 LEU A C 1
ATOM 1354 O O . LEU A 1 167 ? -1.703 -8.316 4.147 1.00 94.06 167 LEU A O 1
ATOM 1358 N N . ASP A 1 168 ? -3.436 -9.641 3.597 1.00 92.94 168 ASP A N 1
ATOM 1359 C CA . ASP A 1 168 ? -2.738 -10.326 2.509 1.00 92.94 168 ASP A CA 1
ATOM 1360 C C . ASP A 1 168 ? -2.301 -9.329 1.421 1.00 92.94 168 ASP A C 1
ATOM 1362 O O . ASP A 1 168 ? -1.165 -9.397 0.959 1.00 92.94 168 ASP A O 1
ATOM 1366 N N . ARG A 1 169 ? -3.127 -8.320 1.098 1.00 92.69 169 ARG A N 1
ATOM 1367 C CA . ARG A 1 169 ? -2.732 -7.228 0.190 1.00 92.69 169 ARG A CA 1
ATOM 1368 C C . ARG A 1 169 ? -1.598 -6.370 0.727 1.00 92.69 169 ARG A C 1
ATOM 1370 O O . ARG A 1 169 ? -0.745 -5.959 -0.052 1.00 92.69 169 ARG A O 1
ATOM 1377 N N . ILE A 1 170 ? -1.591 -6.074 2.027 1.00 92.69 170 ILE A N 1
ATOM 1378 C CA . ILE A 1 170 ? -0.492 -5.328 2.650 1.00 92.69 170 ILE A CA 1
ATOM 1379 C C . ILE A 1 170 ? 0.812 -6.113 2.509 1.00 92.69 170 ILE A C 1
ATOM 1381 O O . ILE A 1 170 ? 1.798 -5.557 2.040 1.00 92.69 170 ILE A O 1
ATOM 1385 N N . VAL A 1 171 ? 0.794 -7.406 2.840 1.00 93.06 171 VAL A N 1
ATOM 1386 C CA . VAL A 1 171 ? 1.963 -8.294 2.740 1.00 93.06 171 VAL A CA 1
ATOM 1387 C C . VAL A 1 171 ? 2.432 -8.467 1.291 1.00 93.06 171 VAL A C 1
ATOM 1389 O O . VAL A 1 171 ? 3.632 -8.479 1.016 1.00 93.06 171 VAL A O 1
ATOM 1392 N N . GLU A 1 172 ? 1.501 -8.605 0.349 1.00 90.00 172 GLU A N 1
ATOM 1393 C CA . GLU A 1 172 ? 1.817 -8.730 -1.072 1.00 90.00 172 GLU A CA 1
ATOM 1394 C C . GLU A 1 172 ? 2.447 -7.450 -1.622 1.00 90.00 172 GLU A C 1
ATOM 1396 O O . GLU A 1 172 ? 3.466 -7.512 -2.312 1.00 90.00 172 GLU A O 1
ATOM 1401 N N . ALA A 1 173 ? 1.874 -6.295 -1.285 1.00 87.62 173 ALA A N 1
ATOM 1402 C CA . ALA A 1 173 ? 2.354 -5.007 -1.753 1.00 87.62 173 ALA A CA 1
ATOM 1403 C C . ALA A 1 173 ? 3.712 -4.638 -1.154 1.00 87.62 173 ALA A C 1
ATOM 1405 O O . ALA A 1 173 ? 4.545 -4.109 -1.881 1.00 87.62 173 ALA A O 1
ATOM 1406 N N . THR A 1 174 ? 3.977 -4.928 0.124 1.00 86.19 174 THR A N 1
ATOM 1407 C CA . THR A 1 174 ? 5.282 -4.626 0.740 1.00 86.19 174 THR A CA 1
ATOM 1408 C C . THR A 1 174 ? 6.395 -5.478 0.137 1.00 86.19 174 THR A C 1
ATOM 1410 O O . THR A 1 174 ? 7.439 -4.943 -0.237 1.00 86.19 174 THR A O 1
ATOM 1413 N N . ALA A 1 175 ? 6.148 -6.775 -0.067 1.00 80.06 175 ALA A N 1
ATOM 1414 C CA . ALA A 1 175 ? 7.093 -7.652 -0.756 1.00 80.06 175 ALA A CA 1
ATOM 1415 C C . ALA A 1 175 ? 7.275 -7.262 -2.237 1.00 80.06 175 ALA A C 1
ATOM 1417 O O . ALA A 1 175 ? 8.389 -7.282 -2.759 1.00 80.06 175 ALA A O 1
ATOM 1418 N N . GLY A 1 176 ? 6.185 -6.884 -2.914 1.00 72.56 176 GLY A N 1
ATOM 1419 C CA . GLY A 1 176 ? 6.203 -6.453 -4.312 1.00 72.56 176 GLY A CA 1
ATOM 1420 C C . GLY A 1 176 ? 6.913 -5.116 -4.526 1.00 72.56 176 GLY A C 1
ATOM 1421 O O . GLY A 1 176 ? 7.649 -4.975 -5.502 1.00 72.56 176 GLY A O 1
ATOM 1422 N N . LEU A 1 177 ? 6.746 -4.151 -3.611 1.00 72.44 177 LEU A N 1
ATOM 1423 C CA . LEU A 1 177 ? 7.420 -2.855 -3.687 1.00 72.44 177 LEU A CA 1
ATOM 1424 C C . LEU A 1 177 ? 8.934 -3.041 -3.666 1.00 72.44 177 LEU A C 1
ATOM 1426 O O . LEU A 1 177 ? 9.601 -2.535 -4.559 1.00 72.44 177 LEU A O 1
ATOM 1430 N N . LYS A 1 178 ? 9.459 -3.804 -2.699 1.00 70.69 178 LYS A N 1
ATOM 1431 C CA . LYS A 1 178 ? 10.905 -3.989 -2.513 1.00 70.69 178 LYS A CA 1
ATOM 1432 C C . LYS A 1 178 ? 11.556 -4.739 -3.676 1.00 70.69 178 LYS A C 1
ATOM 1434 O O . LYS A 1 178 ? 12.623 -4.339 -4.137 1.00 70.69 178 LYS A O 1
ATOM 1439 N N . ALA A 1 179 ? 10.883 -5.765 -4.202 1.00 66.94 179 ALA A N 1
ATOM 1440 C CA . ALA A 1 179 ? 11.324 -6.455 -5.414 1.00 66.94 179 ALA A CA 1
ATOM 1441 C C . ALA A 1 179 ? 11.422 -5.493 -6.611 1.00 66.94 179 ALA A C 1
ATOM 1443 O O . ALA A 1 179 ? 12.376 -5.557 -7.384 1.00 66.94 179 ALA A O 1
ATOM 1444 N N . ASN A 1 180 ? 10.468 -4.566 -6.735 1.00 64.38 180 ASN A N 1
ATOM 1445 C CA . ASN A 1 180 ? 10.481 -3.555 -7.786 1.00 64.38 180 ASN A CA 1
ATOM 1446 C C . ASN A 1 180 ? 11.606 -2.525 -7.571 1.00 64.38 180 ASN A C 1
ATOM 1448 O O . ASN A 1 180 ? 12.317 -2.199 -8.517 1.00 64.38 180 ASN A O 1
ATOM 1452 N N . THR A 1 181 ? 11.847 -2.069 -6.335 1.00 70.19 181 THR A N 1
ATOM 1453 C CA . THR A 1 181 ? 12.968 -1.161 -6.027 1.00 70.19 181 THR A CA 1
ATOM 1454 C C . THR A 1 181 ? 14.319 -1.800 -6.340 1.00 70.19 181 THR A C 1
ATOM 1456 O O . THR A 1 181 ? 15.137 -1.182 -7.015 1.00 70.19 181 THR A O 1
ATOM 1459 N N . MET A 1 182 ? 14.532 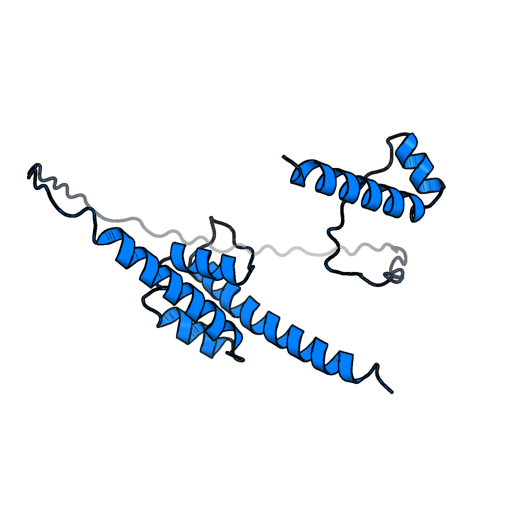-3.058 -5.933 1.00 67.56 182 MET A N 1
ATOM 1460 C CA . MET A 1 182 ? 15.758 -3.801 -6.250 1.00 67.56 182 MET A CA 1
ATOM 1461 C C . MET A 1 182 ? 15.935 -3.995 -7.761 1.00 67.56 182 MET A C 1
ATOM 1463 O O . MET A 1 182 ? 17.035 -3.821 -8.281 1.00 67.56 182 MET A O 1
ATOM 1467 N N . ALA A 1 183 ? 14.861 -4.311 -8.492 1.00 66.62 183 ALA A N 1
ATOM 1468 C CA . ALA A 1 183 ? 14.916 -4.445 -9.947 1.00 66.62 183 ALA A CA 1
ATOM 1469 C C . ALA A 1 183 ? 15.273 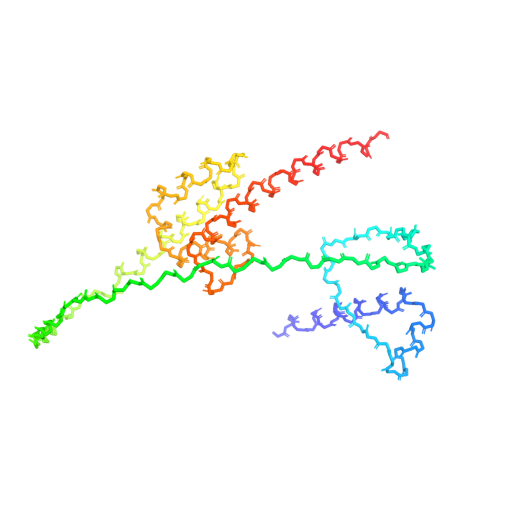-3.116 -10.642 1.00 66.62 183 ALA A C 1
ATOM 1471 O O . ALA A 1 183 ? 16.055 -3.103 -11.596 1.00 66.62 183 ALA A O 1
ATOM 1472 N N . ILE A 1 184 ? 14.745 -1.988 -10.156 1.00 68.56 184 ILE A N 1
ATOM 1473 C CA . ILE A 1 184 ? 15.072 -0.648 -10.668 1.00 68.56 184 ILE A CA 1
ATOM 1474 C C . ILE A 1 184 ? 16.539 -0.294 -10.388 1.00 68.56 184 ILE A C 1
ATOM 1476 O O . ILE A 1 184 ? 17.235 0.192 -11.279 1.00 68.56 184 ILE A O 1
ATOM 1480 N N . GLU A 1 185 ? 17.045 -0.571 -9.186 1.00 70.56 185 GLU A N 1
ATOM 1481 C CA . GLU A 1 185 ? 18.461 -0.362 -8.860 1.00 70.56 185 GLU A CA 1
ATOM 1482 C C . GLU A 1 185 ? 19.374 -1.203 -9.759 1.00 70.56 185 GLU A C 1
ATOM 1484 O O . GLU A 1 185 ? 20.305 -0.669 -10.362 1.00 70.56 185 GLU A O 1
ATOM 1489 N N . MET A 1 186 ? 19.063 -2.489 -9.950 1.00 65.81 186 MET A N 1
ATOM 1490 C CA . MET A 1 186 ? 19.845 -3.375 -10.821 1.00 65.81 186 MET A CA 1
ATOM 1491 C C . MET A 1 186 ? 19.806 -2.970 -12.302 1.00 65.81 186 MET A C 1
ATOM 1493 O O . MET A 1 186 ? 20.776 -3.186 -13.028 1.00 65.81 186 MET A O 1
ATOM 1497 N N . THR A 1 187 ? 18.709 -2.373 -12.771 1.00 63.91 187 THR A N 1
ATOM 1498 C CA . THR A 1 187 ? 18.576 -1.930 -14.170 1.00 63.91 187 THR A CA 1
ATOM 1499 C C . THR A 1 187 ? 19.223 -0.570 -14.431 1.00 63.91 187 THR A C 1
ATOM 1501 O O . THR A 1 187 ? 19.779 -0.368 -15.511 1.00 63.91 187 THR A O 1
ATOM 1504 N N . ASN A 1 188 ? 19.249 0.335 -13.448 1.00 60.59 188 ASN A N 1
ATOM 1505 C CA . ASN A 1 188 ? 19.930 1.628 -13.571 1.00 60.59 188 ASN A CA 1
ATOM 1506 C C . ASN A 1 188 ? 21.462 1.510 -13.592 1.00 60.59 188 ASN A C 1
ATOM 1508 O O . ASN A 1 188 ? 22.125 2.368 -14.174 1.00 60.59 188 ASN A O 1
ATOM 1512 N N . VAL A 1 189 ? 22.029 0.440 -13.028 1.00 55.28 189 VAL A N 1
ATOM 1513 C CA . VAL A 1 189 ? 23.480 0.185 -13.080 1.00 55.28 189 VAL A CA 1
ATOM 1514 C C . VAL A 1 189 ? 23.967 -0.107 -14.510 1.00 55.28 189 VAL A C 1
ATOM 1516 O O . VAL A 1 189 ? 25.105 0.203 -14.828 1.00 55.28 189 VAL A O 1
ATOM 1519 N N . ARG A 1 190 ? 23.113 -0.608 -15.417 1.00 52.84 190 ARG A N 1
ATOM 1520 C CA . ARG A 1 190 ? 23.506 -0.967 -16.798 1.00 52.84 190 ARG A CA 1
ATOM 1521 C C . ARG A 1 190 ? 23.426 0.160 -17.835 1.00 52.84 190 ARG A C 1
ATOM 1523 O O . ARG A 1 190 ? 23.763 -0.074 -18.988 1.00 52.84 190 ARG A O 1
ATOM 1530 N N . ARG A 1 191 ? 22.957 1.359 -17.477 1.00 51.56 191 ARG A N 1
ATOM 1531 C CA . ARG A 1 191 ? 22.836 2.502 -18.413 1.00 51.56 191 ARG A CA 1
ATOM 1532 C C . ARG A 1 191 ? 23.986 3.515 -18.310 1.00 51.56 191 ARG A C 1
ATOM 1534 O O . ARG A 1 191 ? 23.848 4.627 -18.812 1.00 51.56 191 ARG A O 1
ATOM 1541 N N . ARG A 1 192 ? 25.077 3.171 -17.619 1.00 48.34 192 ARG A N 1
ATOM 1542 C CA . ARG A 1 192 ? 26.206 4.076 -17.337 1.00 48.34 192 ARG A CA 1
ATOM 1543 C C . ARG A 1 192 ? 27.551 3.663 -17.942 1.00 48.34 192 ARG A C 1
ATOM 1545 O O . ARG A 1 192 ? 28.544 4.279 -17.571 1.00 48.34 192 ARG A O 1
ATOM 1552 N N . ASP A 1 193 ? 27.558 2.720 -18.880 1.00 43.41 193 ASP A N 1
ATOM 1553 C CA . ASP A 1 193 ? 28.754 2.350 -19.647 1.00 43.41 193 ASP A CA 1
ATOM 1554 C C . ASP A 1 193 ? 28.583 2.706 -21.128 1.00 43.41 193 ASP A C 1
ATOM 1556 O O . ASP A 1 193 ? 27.505 2.385 -21.687 1.00 43.41 193 ASP A O 1
#